Protein AF-A0A2H9SWJ5-F1 (afdb_monomer_lite)

pLDDT: mean 77.36, std 21.9, range [22.39, 97.38]

Structure (mmCIF, N/CA/C/O backbone):
data_AF-A0A2H9SWJ5-F1
#
_entry.id   AF-A0A2H9SWJ5-F1
#
loop_
_atom_site.group_PDB
_atom_site.id
_atom_site.type_symbol
_atom_site.label_atom_id
_atom_site.label_alt_id
_atom_site.label_comp_id
_atom_site.label_asym_id
_atom_site.label_entity_id
_atom_site.label_seq_id
_atom_site.pdbx_PDB_ins_code
_atom_site.Cartn_x
_atom_site.Cartn_y
_atom_site.Cartn_z
_atom_site.occupancy
_atom_site.B_iso_or_equiv
_atom_site.auth_seq_id
_atom_site.auth_comp_id
_atom_site.auth_asym_id
_atom_site.auth_atom_id
_atom_site.pdbx_PDB_model_num
ATOM 1 N N . MET A 1 1 ? -3.013 -4.242 -28.470 1.00 44.25 1 MET A N 1
ATOM 2 C CA . MET A 1 1 ? -4.113 -5.048 -27.897 1.00 44.25 1 MET A CA 1
ATOM 3 C C . MET A 1 1 ? -3.488 -5.921 -26.823 1.00 44.25 1 MET A C 1
ATOM 5 O O . MET A 1 1 ? -2.505 -6.581 -27.133 1.00 44.25 1 MET A O 1
ATOM 9 N N . ILE A 1 2 ? -3.938 -5.816 -25.569 1.00 47.31 2 ILE A N 1
ATOM 10 C CA . ILE A 1 2 ? -3.353 -6.563 -24.442 1.00 47.31 2 ILE A CA 1
ATOM 11 C C . ILE A 1 2 ? -4.139 -7.868 -24.291 1.00 47.31 2 ILE A C 1
ATOM 13 O O . ILE A 1 2 ? -5.368 -7.845 -24.307 1.00 47.31 2 ILE A O 1
ATOM 17 N N . PHE A 1 3 ? -3.441 -8.991 -24.150 1.00 45.47 3 PHE A N 1
ATOM 18 C CA . PHE A 1 3 ? -4.041 -10.299 -23.895 1.00 45.47 3 PHE A CA 1
ATOM 19 C C . PHE A 1 3 ? -3.536 -10.828 -22.552 1.00 45.47 3 PHE A C 1
ATOM 21 O O . PHE A 1 3 ? -2.341 -10.752 -22.271 1.00 45.47 3 PHE A O 1
ATOM 28 N N . LEU A 1 4 ? -4.446 -11.345 -21.729 1.00 51.12 4 LEU A N 1
ATOM 29 C CA . LEU A 1 4 ? -4.129 -12.134 -20.544 1.00 51.12 4 LEU A CA 1
ATOM 30 C C . LEU A 1 4 ? -4.087 -13.604 -20.969 1.00 51.12 4 LEU A C 1
ATOM 32 O O . LEU A 1 4 ? -5.085 -14.103 -21.479 1.00 51.12 4 LEU A O 1
ATOM 36 N N . ILE A 1 5 ? -2.957 -14.285 -20.787 1.00 48.75 5 ILE A N 1
ATOM 37 C CA . ILE A 1 5 ? -2.824 -15.708 -21.125 1.00 48.75 5 ILE A CA 1
ATOM 38 C C . ILE A 1 5 ? -2.865 -16.518 -19.828 1.00 48.75 5 ILE A C 1
ATOM 40 O O . ILE A 1 5 ? -1.994 -16.339 -18.981 1.00 48.75 5 ILE A O 1
ATOM 44 N N . GLU A 1 6 ? -3.862 -17.392 -19.678 1.00 47.41 6 GLU A N 1
ATOM 45 C CA . GLU A 1 6 ? -4.001 -18.313 -18.539 1.00 47.41 6 GLU A CA 1
ATOM 46 C C . GLU A 1 6 ? -4.203 -19.738 -19.041 1.00 47.41 6 GLU A C 1
ATOM 48 O O . GLU A 1 6 ? -5.057 -19.951 -19.896 1.00 47.41 6 GLU A O 1
ATOM 53 N N . ASP A 1 7 ? -3.434 -20.707 -18.536 1.00 43.06 7 ASP A N 1
ATOM 54 C CA . ASP A 1 7 ? -3.564 -22.128 -18.907 1.00 43.06 7 ASP A CA 1
ATOM 55 C C . ASP A 1 7 ? -3.584 -22.369 -20.436 1.00 43.06 7 ASP A C 1
ATOM 57 O O . ASP A 1 7 ? -4.295 -23.229 -20.953 1.00 43.06 7 ASP A O 1
ATOM 61 N N . GLY A 1 8 ? -2.822 -21.561 -21.186 1.00 38.22 8 GLY A N 1
ATOM 62 C CA . GLY A 1 8 ? -2.765 -21.602 -22.653 1.00 38.22 8 GLY A CA 1
ATOM 63 C C . GLY A 1 8 ? -3.910 -20.876 -23.376 1.00 38.22 8 GLY A C 1
ATOM 64 O O . GLY A 1 8 ? -3.942 -20.858 -24.606 1.00 38.22 8 GLY A O 1
ATOM 65 N N . ILE A 1 9 ? -4.829 -20.239 -22.649 1.00 45.00 9 ILE A N 1
ATOM 66 C CA . ILE A 1 9 ? -5.965 -19.492 -23.193 1.00 45.00 9 ILE A CA 1
ATOM 67 C C . ILE A 1 9 ? -5.640 -17.999 -23.181 1.00 45.00 9 ILE A C 1
ATOM 69 O O . ILE A 1 9 ? -5.563 -17.367 -22.129 1.00 45.00 9 ILE A O 1
ATOM 73 N N . ALA A 1 10 ? -5.477 -17.417 -24.369 1.00 50.72 10 ALA A N 1
ATOM 74 C CA . ALA A 1 10 ? -5.344 -15.975 -24.535 1.00 50.72 10 ALA A CA 1
ATOM 75 C C . ALA A 1 10 ? -6.727 -15.308 -24.494 1.00 50.72 10 ALA A C 1
ATOM 77 O O . ALA A 1 10 ? -7.520 -15.442 -25.422 1.00 50.72 10 ALA A O 1
ATOM 78 N N . THR A 1 11 ? -6.996 -14.559 -23.429 1.00 50.12 11 THR A N 1
ATOM 79 C CA . THR A 1 11 ? -8.203 -13.745 -23.269 1.00 50.12 11 THR A CA 1
ATOM 80 C C . THR A 1 11 ? -7.868 -12.296 -23.582 1.00 50.12 11 THR A C 1
ATOM 82 O O . THR A 1 11 ? -6.910 -11.738 -23.039 1.00 50.12 11 THR A O 1
ATOM 85 N N . ASN A 1 12 ? -8.640 -11.654 -24.458 1.00 55.03 12 ASN A N 1
ATOM 86 C CA . ASN A 1 12 ? -8.467 -10.228 -24.691 1.00 55.03 12 ASN A CA 1
ATOM 87 C C . ASN A 1 12 ? -8.825 -9.473 -23.409 1.00 55.03 12 ASN A C 1
ATOM 89 O O . ASN A 1 12 ? -9.893 -9.655 -22.833 1.00 55.03 12 ASN A O 1
ATOM 93 N N . VAL A 1 13 ? -7.948 -8.581 -22.970 1.00 55.84 13 VAL A N 1
ATOM 94 C CA . VAL A 1 13 ? -8.186 -7.751 -21.789 1.00 55.84 13 VAL A CA 1
ATOM 95 C C . VAL A 1 13 ? -9.480 -6.936 -21.885 1.00 55.84 13 VAL A C 1
ATOM 97 O O . VAL A 1 13 ? -10.121 -6.682 -20.870 1.00 55.84 13 VAL A O 1
ATOM 100 N N . HIS A 1 14 ? -9.890 -6.550 -23.095 1.00 54.44 14 HIS A N 1
ATOM 101 C CA . HIS A 1 14 ? -11.148 -5.837 -23.329 1.00 54.44 14 HIS A CA 1
ATOM 102 C C . HIS A 1 14 ? -12.399 -6.716 -23.165 1.00 54.44 14 HIS A C 1
ATOM 104 O O . HIS A 1 14 ? -13.500 -6.179 -23.069 1.00 54.44 14 HIS A O 1
ATOM 110 N N . GLU A 1 15 ? -12.236 -8.040 -23.138 1.00 59.59 15 GLU A N 1
ATOM 111 C CA . GLU A 1 15 ? -13.306 -9.020 -22.918 1.00 59.59 15 GLU A CA 1
ATOM 112 C C . GLU A 1 15 ? -13.425 -9.421 -21.442 1.00 59.59 15 GLU A C 1
ATOM 114 O O . GLU A 1 15 ? -14.447 -9.978 -21.039 1.00 59.59 15 GLU A O 1
ATOM 119 N N . LEU A 1 16 ? -12.422 -9.098 -20.614 1.00 62.12 16 LEU A N 1
ATOM 120 C CA . LEU A 1 16 ? -12.517 -9.274 -19.169 1.00 62.12 16 LEU A CA 1
ATOM 121 C C . LEU A 1 16 ? -13.595 -8.350 -18.613 1.00 62.12 16 LEU A C 1
ATOM 123 O O . LEU A 1 16 ? -13.660 -7.155 -18.925 1.00 62.12 16 LEU A O 1
ATOM 127 N N . ASN A 1 17 ? -14.429 -8.888 -17.725 1.00 72.75 17 ASN A N 1
ATOM 128 C CA . ASN A 1 17 ? -15.345 -8.032 -16.994 1.00 72.75 17 ASN A CA 1
ATOM 129 C C . ASN A 1 17 ? -14.537 -7.061 -16.108 1.00 72.75 17 ASN A C 1
ATOM 131 O O . ASN A 1 17 ? -13.421 -7.341 -15.659 1.00 72.75 17 ASN A O 1
ATOM 135 N N . LYS A 1 18 ? -15.107 -5.879 -15.853 1.00 66.75 18 LYS A N 1
ATOM 136 C CA . LYS A 1 18 ? -14.429 -4.802 -15.111 1.00 66.75 18 LYS A CA 1
ATOM 137 C C . LYS A 1 18 ? -13.922 -5.256 -13.734 1.00 66.75 18 LYS A C 1
ATOM 139 O O . LYS A 1 18 ? -12.921 -4.736 -13.251 1.00 66.75 18 LYS A O 1
ATOM 144 N N . GLU A 1 19 ? -14.600 -6.216 -13.112 1.00 68.75 19 GLU A N 1
ATOM 145 C CA . GLU A 1 19 ? -14.285 -6.705 -11.771 1.00 68.75 19 GLU A CA 1
ATOM 146 C C . GLU A 1 19 ? -13.079 -7.664 -11.758 1.00 68.75 19 GLU A C 1
ATOM 148 O O . GLU A 1 19 ? -12.244 -7.599 -10.857 1.00 68.75 19 GLU A O 1
ATOM 153 N N . GLU A 1 20 ? -12.952 -8.529 -12.761 1.00 67.88 20 GLU A N 1
ATOM 154 C CA . GLU A 1 20 ? -11.801 -9.415 -12.972 1.00 67.88 20 GLU A CA 1
ATOM 155 C C . GLU A 1 20 ? -10.556 -8.634 -13.370 1.00 67.88 20 GLU A C 1
ATOM 157 O O . GLU A 1 20 ? -9.469 -8.908 -12.851 1.00 67.88 20 GLU A O 1
ATOM 162 N N . TRP A 1 21 ? -10.725 -7.612 -14.212 1.00 70.56 21 TRP A N 1
ATOM 163 C CA . TRP A 1 21 ? -9.652 -6.691 -14.569 1.00 70.56 21 TRP A CA 1
ATOM 164 C C . TRP A 1 21 ? -9.075 -5.999 -13.332 1.00 70.56 21 TRP A C 1
ATOM 166 O O . TRP A 1 21 ? -7.876 -6.078 -13.074 1.00 70.56 21 TRP A O 1
ATOM 176 N N . GLN A 1 22 ? -9.937 -5.403 -12.503 1.00 67.06 22 GLN A N 1
ATOM 177 C CA . GLN A 1 22 ? -9.531 -4.702 -11.279 1.00 67.06 22 GLN A CA 1
ATOM 178 C C . GLN A 1 22 ? -8.887 -5.615 -10.228 1.00 67.06 22 GLN A C 1
ATOM 180 O O . GLN A 1 22 ? -8.109 -5.149 -9.399 1.00 67.06 22 GLN A O 1
ATOM 185 N N . LYS A 1 23 ? -9.209 -6.914 -10.229 1.00 71.12 23 LYS A N 1
ATOM 186 C CA . LYS A 1 23 ? -8.602 -7.892 -9.311 1.00 71.12 23 LYS A CA 1
ATOM 187 C C . LYS A 1 23 ? -7.236 -8.384 -9.788 1.00 71.12 23 LYS A C 1
ATOM 189 O O . LYS A 1 23 ? -6.421 -8.758 -8.943 1.00 71.12 23 LYS A O 1
ATOM 194 N N . SER A 1 24 ? -7.025 -8.402 -11.104 1.00 71.94 24 SER A N 1
ATOM 195 C CA . SER A 1 24 ? -5.862 -9.015 -11.754 1.00 71.94 24 SER A CA 1
ATOM 196 C C . SER A 1 24 ? -4.791 -8.004 -12.156 1.00 71.94 24 SER A C 1
ATOM 198 O O . SER A 1 24 ? -3.623 -8.368 -12.268 1.00 71.94 24 SER A O 1
ATOM 200 N N . VAL A 1 25 ? -5.155 -6.738 -12.353 1.00 77.19 25 VAL A N 1
ATOM 201 C CA . VAL A 1 25 ? -4.228 -5.683 -12.774 1.00 77.19 25 VAL A CA 1
ATOM 202 C C . VAL A 1 25 ? -4.132 -4.611 -11.706 1.00 77.19 25 VAL A C 1
ATOM 204 O O . VAL A 1 25 ? -5.138 -4.034 -11.300 1.00 77.19 25 VAL A O 1
ATOM 207 N N . THR A 1 26 ? -2.906 -4.332 -11.268 1.00 79.00 26 THR A N 1
ATOM 208 C CA . THR A 1 26 ? -2.626 -3.228 -10.349 1.00 79.00 26 THR A CA 1
ATOM 209 C C . THR A 1 26 ? -2.103 -2.039 -11.142 1.00 79.00 26 THR A C 1
ATOM 211 O O . THR A 1 26 ? -1.044 -2.110 -11.764 1.00 79.00 26 THR A O 1
ATOM 214 N N . PHE A 1 27 ? -2.868 -0.953 -11.124 1.00 81.81 27 PHE A N 1
ATOM 215 C CA . PHE A 1 27 ? -2.550 0.293 -11.805 1.00 81.81 27 PHE A CA 1
ATOM 216 C C . PHE A 1 27 ? -3.189 1.453 -11.045 1.00 81.81 27 PHE A C 1
ATOM 218 O O . PHE A 1 27 ? -4.402 1.446 -10.837 1.00 81.81 27 PHE A O 1
ATOM 225 N N . PHE A 1 28 ? -2.385 2.433 -10.641 1.00 79.00 28 PHE A N 1
ATOM 226 C CA . PHE A 1 28 ? -2.869 3.655 -10.008 1.00 79.00 28 PHE A CA 1
ATOM 227 C C . PHE A 1 28 ? -2.255 4.869 -10.693 1.00 79.00 28 PHE A C 1
ATOM 229 O O . PHE A 1 28 ? -1.043 4.932 -10.898 1.00 79.00 28 PHE A O 1
ATOM 236 N N . ARG A 1 29 ? -3.090 5.861 -10.996 1.00 75.00 29 ARG A N 1
ATOM 237 C CA . ARG A 1 29 ? -2.663 7.213 -11.354 1.00 75.00 29 ARG A CA 1
ATOM 238 C C . ARG A 1 29 ? -2.902 8.158 -10.186 1.00 75.00 29 ARG A C 1
ATOM 240 O O . ARG A 1 29 ? -3.768 7.931 -9.346 1.00 75.00 29 ARG A O 1
ATOM 247 N N . GLU A 1 30 ? -2.183 9.274 -10.172 1.00 75.06 30 GLU A N 1
ATOM 248 C CA . GLU A 1 30 ? -2.365 10.335 -9.169 1.00 75.06 30 GLU A CA 1
ATOM 249 C C . GLU A 1 30 ? -3.825 10.816 -9.109 1.00 75.06 30 GLU A C 1
ATOM 251 O O . GLU A 1 30 ? -4.368 11.015 -8.025 1.00 75.06 30 GLU A O 1
ATOM 256 N N . GLY A 1 31 ? -4.483 10.926 -10.269 1.00 72.50 31 GLY A N 1
ATOM 257 C CA . GLY A 1 31 ? -5.889 11.324 -10.377 1.00 72.50 31 GLY A CA 1
ATOM 258 C C . GLY A 1 31 ? -6.903 10.286 -9.883 1.00 72.50 31 GLY A C 1
ATOM 259 O O . GLY A 1 31 ? -8.056 10.644 -9.654 1.00 72.50 31 GLY A O 1
ATOM 260 N N . ASP A 1 32 ? -6.495 9.029 -9.688 1.00 74.19 32 ASP A N 1
ATOM 261 C CA . ASP A 1 32 ? -7.375 7.980 -9.155 1.00 74.19 32 ASP A CA 1
ATOM 262 C C . ASP A 1 32 ? -7.484 8.052 -7.622 1.00 74.19 32 ASP A C 1
ATOM 264 O O . ASP A 1 32 ? -8.393 7.469 -7.024 1.00 74.19 32 ASP A O 1
ATOM 268 N N . LEU A 1 33 ? -6.559 8.763 -6.968 1.00 84.88 33 LEU A N 1
ATOM 269 C CA . LEU A 1 33 ? -6.499 8.876 -5.517 1.00 84.88 33 LEU A CA 1
ATOM 270 C C . LEU A 1 33 ? -7.307 10.074 -5.010 1.00 84.88 33 LEU A C 1
ATOM 272 O O . LEU A 1 33 ? -7.341 11.155 -5.597 1.00 84.88 33 LEU A O 1
ATOM 276 N N . GLN A 1 34 ? -7.943 9.900 -3.851 1.00 86.12 34 GLN A N 1
ATOM 277 C CA . GLN A 1 34 ? -8.683 10.980 -3.206 1.00 86.12 34 GLN A CA 1
ATOM 278 C C . GLN A 1 34 ? -7.719 12.053 -2.684 1.00 86.12 34 GLN A C 1
ATOM 280 O O . GLN A 1 34 ? -7.026 11.844 -1.690 1.00 86.12 34 GLN A O 1
ATOM 285 N N . ALA A 1 35 ? -7.730 13.231 -3.314 1.00 86.56 35 ALA A N 1
ATOM 286 C CA . ALA A 1 35 ? -6.855 14.362 -2.991 1.00 86.56 35 ALA A CA 1
ATOM 287 C C . ALA A 1 35 ? -6.812 14.711 -1.490 1.00 86.56 35 ALA A C 1
ATOM 289 O O . ALA A 1 35 ? -5.752 14.982 -0.932 1.00 86.56 35 ALA A O 1
ATOM 290 N N . THR A 1 36 ? -7.962 14.675 -0.817 1.00 92.31 36 THR A N 1
ATOM 291 C CA . THR A 1 36 ? -8.099 15.050 0.598 1.00 92.31 36 THR A CA 1
ATOM 292 C C . THR A 1 36 ? -7.933 13.880 1.570 1.00 92.31 36 THR A C 1
ATOM 294 O O . THR A 1 36 ? -8.107 14.067 2.775 1.00 92.31 36 THR A O 1
ATOM 297 N N . ALA A 1 37 ? -7.646 12.669 1.086 1.00 92.25 37 ALA A N 1
ATOM 298 C CA . ALA A 1 37 ? -7.434 11.518 1.954 1.00 92.25 37 ALA A CA 1
ATOM 299 C C . ALA A 1 37 ? -6.098 11.627 2.697 1.00 92.25 37 ALA A C 1
ATOM 301 O O . ALA A 1 37 ? -5.108 12.155 2.176 1.00 92.25 37 ALA A O 1
ATOM 302 N N . ARG A 1 38 ? -6.062 11.096 3.924 1.00 95.19 38 ARG A N 1
ATOM 303 C CA . ARG A 1 38 ? -4.795 10.856 4.619 1.00 95.19 38 ARG A CA 1
ATOM 304 C C . ARG A 1 38 ? -4.065 9.698 3.953 1.00 95.19 38 ARG A C 1
ATOM 306 O O . ARG A 1 38 ? -4.708 8.779 3.446 1.00 95.19 38 ARG A O 1
ATOM 313 N N . LEU A 1 39 ? -2.735 9.684 4.032 1.00 95.81 39 LEU A N 1
ATOM 314 C CA . LEU A 1 39 ? -1.944 8.594 3.451 1.00 95.81 39 LEU A CA 1
ATOM 315 C C . LEU A 1 39 ? -2.375 7.233 4.020 1.00 95.81 39 LEU A C 1
ATOM 317 O O . LEU A 1 39 ? -2.516 6.267 3.281 1.00 95.81 39 LEU A O 1
ATOM 321 N N . ILE A 1 40 ? -2.692 7.168 5.315 1.00 96.25 40 ILE A N 1
ATOM 322 C CA . ILE A 1 40 ? -3.185 5.949 5.974 1.00 96.25 40 ILE A CA 1
ATOM 323 C C . ILE A 1 40 ? -4.486 5.386 5.404 1.00 96.25 40 ILE A C 1
ATOM 325 O O . ILE A 1 40 ? -4.722 4.181 5.510 1.00 96.25 40 ILE A O 1
ATOM 329 N N . ASP A 1 41 ? -5.315 6.232 4.799 1.00 94.94 41 ASP A N 1
ATOM 330 C CA . ASP A 1 41 ? -6.585 5.822 4.208 1.00 94.94 41 ASP A CA 1
ATOM 331 C C . ASP A 1 41 ? -6.387 5.272 2.790 1.00 94.94 41 ASP A C 1
ATOM 333 O O . ASP A 1 41 ? -7.068 4.325 2.398 1.00 94.94 41 ASP A O 1
ATOM 337 N N . LEU A 1 42 ? -5.400 5.795 2.053 1.00 93.88 42 LEU A N 1
ATOM 338 C CA . LEU A 1 42 ? -5.028 5.299 0.723 1.00 93.88 42 LEU A CA 1
ATOM 339 C C . LEU A 1 42 ? -4.482 3.863 0.770 1.00 93.88 42 LEU A C 1
ATOM 341 O O . LEU A 1 42 ? -4.659 3.099 -0.171 1.00 93.88 42 LEU A O 1
ATOM 345 N N . PHE A 1 43 ? -3.867 3.475 1.890 1.00 94.62 43 PHE A N 1
ATOM 346 C CA . PHE A 1 43 ? -3.269 2.151 2.093 1.00 94.62 43 PHE A CA 1
ATOM 347 C C . PHE A 1 43 ? -4.209 1.152 2.791 1.00 94.62 43 PHE A C 1
ATOM 349 O O . PHE A 1 43 ? -3.754 0.111 3.256 1.00 94.62 43 PHE A O 1
ATOM 356 N N . ASN A 1 44 ? -5.513 1.425 2.901 1.00 92.06 44 ASN A N 1
ATOM 357 C CA . ASN A 1 44 ? -6.449 0.577 3.655 1.00 92.06 44 ASN A CA 1
ATOM 358 C C . ASN A 1 44 ? -6.423 -0.907 3.255 1.00 92.06 44 ASN A C 1
ATOM 360 O O . ASN A 1 44 ? -6.360 -1.781 4.127 1.00 92.06 44 ASN A O 1
ATOM 364 N N . ASP A 1 45 ? -6.452 -1.186 1.952 1.00 89.19 45 ASP A N 1
ATOM 365 C CA . ASP A 1 45 ? -6.472 -2.556 1.432 1.00 89.19 45 ASP A CA 1
ATOM 366 C C . ASP A 1 45 ? -5.127 -3.260 1.637 1.00 89.19 45 ASP A C 1
ATOM 368 O O . ASP A 1 45 ? -5.088 -4.404 2.094 1.00 89.19 45 ASP A O 1
ATOM 372 N N . VAL A 1 46 ? -4.022 -2.543 1.422 1.00 92.56 46 VAL A N 1
ATOM 373 C CA . VAL A 1 46 ? -2.668 -3.016 1.735 1.00 92.56 46 VAL A CA 1
ATOM 374 C C . VAL A 1 46 ? -2.556 -3.366 3.223 1.00 92.56 46 VAL A C 1
ATOM 376 O O . VAL A 1 46 ? -2.195 -4.485 3.589 1.00 92.56 46 VAL A O 1
ATOM 379 N N . LEU A 1 47 ? -2.928 -2.440 4.109 1.00 95.25 47 LEU A N 1
ATOM 380 C CA . LEU A 1 47 ? -2.843 -2.613 5.560 1.00 95.25 47 LEU A CA 1
ATOM 381 C C . LEU A 1 47 ? -3.745 -3.741 6.063 1.00 95.25 47 LEU A C 1
ATOM 383 O O . LEU A 1 47 ? -3.394 -4.414 7.032 1.00 95.25 47 LEU A O 1
ATOM 387 N N . LYS A 1 48 ? -4.884 -3.986 5.405 1.00 93.44 48 LYS A N 1
ATOM 388 C CA . LYS A 1 48 ? -5.744 -5.137 5.701 1.00 93.44 48 LYS A CA 1
ATOM 389 C C . LYS A 1 48 ? -4.998 -6.458 5.544 1.00 93.44 48 LYS A C 1
ATOM 391 O O . LYS A 1 48 ? -5.150 -7.335 6.392 1.00 93.44 48 LYS A O 1
ATOM 396 N N . ASN A 1 49 ? -4.193 -6.589 4.493 1.00 91.50 49 ASN A N 1
ATOM 397 C CA . ASN A 1 49 ? -3.422 -7.801 4.230 1.00 91.50 49 ASN A CA 1
ATOM 398 C C . ASN A 1 49 ? -2.320 -7.996 5.282 1.00 91.50 49 ASN A C 1
ATOM 400 O O . ASN A 1 49 ? -2.185 -9.088 5.829 1.00 91.50 49 ASN A O 1
ATOM 404 N N . TYR A 1 50 ? -1.601 -6.929 5.647 1.00 93.19 50 TYR A N 1
ATOM 405 C CA . TYR A 1 50 ? -0.582 -6.981 6.706 1.00 93.19 50 TYR A CA 1
ATOM 406 C C . TYR A 1 50 ? -1.164 -7.262 8.100 1.00 93.19 50 TYR A C 1
ATOM 408 O O . TYR A 1 50 ? -0.532 -7.917 8.927 1.00 93.19 50 TYR A O 1
ATOM 416 N N . LEU A 1 51 ? -2.376 -6.779 8.376 1.00 95.88 51 LEU A N 1
ATOM 417 C CA . LEU A 1 51 ? -3.036 -6.897 9.678 1.00 95.88 51 LEU A CA 1
ATOM 418 C C . LEU A 1 51 ? -4.187 -7.912 9.664 1.00 95.88 51 LEU A C 1
ATOM 420 O O . LEU A 1 51 ? -5.111 -7.814 10.476 1.00 95.88 51 LEU A O 1
ATOM 424 N N . GLN A 1 52 ? -4.114 -8.918 8.788 1.00 94.62 52 GLN A N 1
ATOM 425 C CA . GLN A 1 52 ? -5.135 -9.957 8.651 1.00 94.62 52 GLN A CA 1
ATOM 426 C C . GLN A 1 52 ? -5.497 -10.646 9.984 1.00 94.62 52 GLN A C 1
ATOM 428 O O . GLN A 1 52 ? -6.690 -10.841 10.228 1.00 94.62 52 GLN A O 1
ATOM 433 N N . PRO A 1 53 ? -4.549 -10.961 10.898 1.00 96.50 53 PRO A N 1
ATOM 434 C CA . PRO A 1 53 ? -4.900 -11.538 12.197 1.00 96.50 53 PRO A CA 1
ATOM 435 C C . PRO A 1 53 ? -5.824 -10.636 13.026 1.00 96.50 53 PRO A C 1
ATOM 437 O O . PRO A 1 53 ? -6.794 -11.118 13.609 1.00 96.50 53 PRO A O 1
ATOM 440 N N . LEU A 1 54 ? -5.567 -9.323 13.034 1.00 96.38 54 LEU A N 1
ATOM 441 C CA . LEU A 1 54 ? -6.396 -8.355 13.755 1.00 96.38 54 LEU A CA 1
ATOM 442 C C . LEU A 1 54 ? -7.762 -8.183 13.079 1.00 96.38 54 LEU A C 1
ATOM 444 O O . LEU A 1 54 ? -8.786 -8.158 13.760 1.00 96.38 54 LEU A O 1
ATOM 448 N N . PHE A 1 55 ? -7.786 -8.122 11.744 1.00 96.25 55 PHE A N 1
ATOM 449 C CA . PHE A 1 55 ? -9.030 -8.087 10.975 1.00 96.25 55 PHE A CA 1
ATOM 450 C C . PHE A 1 55 ? -9.917 -9.300 11.299 1.00 96.25 55 PHE A C 1
ATOM 452 O O . PHE A 1 55 ? -11.100 -9.143 11.598 1.00 96.25 55 PHE A O 1
ATOM 459 N N . ASN A 1 56 ? -9.341 -10.506 11.311 1.00 96.56 56 ASN A N 1
ATOM 460 C CA . ASN A 1 56 ? -10.055 -11.744 11.624 1.00 96.56 56 ASN A CA 1
ATOM 461 C C . ASN A 1 56 ? -10.536 -11.782 13.081 1.00 96.56 56 ASN A C 1
ATOM 463 O O . ASN A 1 56 ? -11.646 -12.232 13.352 1.00 96.56 56 ASN A O 1
ATOM 467 N N . GLN A 1 57 ? -9.740 -11.269 14.022 1.00 96.94 57 GLN A N 1
ATOM 468 C CA . GLN A 1 57 ? -10.158 -11.141 15.418 1.00 96.94 57 GLN A CA 1
ATOM 469 C C . GLN A 1 57 ? -11.387 -10.231 15.557 1.00 96.94 57 GLN A C 1
ATOM 471 O O . GLN A 1 57 ? -12.339 -10.577 16.256 1.00 96.94 57 GLN A O 1
ATOM 476 N N . MET A 1 58 ? -11.399 -9.082 14.876 1.00 96.62 58 MET A N 1
ATOM 477 C CA . MET A 1 58 ? -12.559 -8.185 14.859 1.00 96.62 58 MET A CA 1
ATOM 478 C C . MET A 1 58 ? -13.772 -8.860 14.212 1.00 96.62 58 MET A C 1
ATOM 480 O O . MET A 1 58 ? -14.868 -8.819 14.775 1.00 96.62 58 MET A O 1
ATOM 484 N N . LEU A 1 59 ? -13.558 -9.546 13.086 1.00 96.88 59 LEU A N 1
ATOM 485 C CA . LEU A 1 59 ? -14.597 -10.269 12.357 1.00 96.88 59 LEU A CA 1
ATOM 486 C C . LEU A 1 59 ? -15.281 -11.321 13.235 1.00 96.88 59 LEU A C 1
ATOM 488 O O . LEU A 1 59 ? -16.509 -11.351 13.299 1.00 96.88 59 LEU A O 1
ATOM 492 N N . ASN A 1 60 ? -14.499 -12.126 13.954 1.00 96.94 60 ASN A N 1
ATOM 493 C CA . ASN A 1 60 ? -15.013 -13.170 14.840 1.00 96.94 60 ASN A CA 1
ATOM 494 C C . ASN A 1 60 ? -15.777 -12.592 16.041 1.00 96.94 60 ASN A C 1
ATOM 496 O O . ASN A 1 60 ? -16.784 -13.153 16.464 1.00 96.94 60 ASN A O 1
ATOM 500 N N . ASN A 1 61 ? -15.330 -11.453 16.577 1.00 96.94 61 ASN A N 1
ATOM 501 C CA . ASN A 1 61 ? -15.894 -10.878 17.800 1.00 96.94 61 ASN A CA 1
ATOM 502 C C . ASN A 1 61 ? -17.124 -9.980 17.563 1.00 96.94 61 ASN A C 1
ATOM 504 O O . ASN A 1 61 ? -17.941 -9.797 18.475 1.00 96.94 61 ASN A O 1
ATOM 508 N N . PHE A 1 62 ? -17.233 -9.370 16.377 1.00 96.69 62 PHE A N 1
ATOM 509 C CA . PHE A 1 62 ? -18.202 -8.302 16.084 1.00 96.69 62 PHE A CA 1
ATOM 510 C C . PHE A 1 62 ? -18.964 -8.480 14.766 1.00 96.69 62 PHE A C 1
ATOM 512 O O . PHE A 1 62 ? -19.895 -7.722 14.495 1.00 96.69 62 PHE A O 1
ATOM 519 N N . GLY A 1 63 ? -18.599 -9.469 13.952 1.00 96.56 63 GLY A N 1
ATOM 520 C CA . GLY A 1 63 ? -19.224 -9.728 12.661 1.00 96.56 63 GLY A CA 1
ATOM 521 C C . GLY A 1 63 ? -18.727 -8.817 11.535 1.00 96.56 63 GLY A C 1
ATOM 522 O O . GLY A 1 63 ? -17.991 -7.842 11.729 1.00 96.56 63 GLY A O 1
ATOM 523 N N . ALA A 1 64 ? -19.136 -9.158 10.311 1.00 96.00 64 ALA A N 1
ATOM 524 C CA . ALA A 1 64 ? -18.614 -8.551 9.088 1.00 96.00 64 ALA A CA 1
ATOM 525 C C . ALA A 1 64 ? -18.983 -7.073 8.932 1.00 96.00 64 ALA A C 1
ATOM 527 O O . ALA A 1 64 ? -18.155 -6.285 8.485 1.00 96.00 64 ALA A O 1
ATOM 528 N N . GLN A 1 65 ? -20.203 -6.680 9.306 1.00 96.06 65 GLN A N 1
ATOM 529 C CA . GLN A 1 65 ? -20.680 -5.307 9.115 1.00 96.06 65 GLN A CA 1
ATOM 530 C C . GLN A 1 65 ? -19.846 -4.296 9.910 1.00 96.06 65 GLN A C 1
ATOM 532 O O . GLN A 1 65 ? -19.284 -3.375 9.321 1.00 96.06 65 GLN A O 1
ATOM 537 N N . LEU A 1 66 ? -19.702 -4.502 11.224 1.00 96.19 66 LEU A N 1
ATOM 538 C CA . LEU A 1 66 ? -18.924 -3.608 12.087 1.00 96.19 66 LEU A CA 1
ATOM 539 C C . LEU A 1 66 ? -17.436 -3.634 11.742 1.00 96.19 66 LEU A C 1
ATOM 541 O O . LEU A 1 66 ? -16.791 -2.590 11.711 1.00 96.19 66 LEU A O 1
ATOM 545 N N . THR A 1 67 ? -16.896 -4.811 11.431 1.00 96.00 67 THR A N 1
ATOM 546 C CA . THR A 1 67 ? -15.482 -4.945 11.061 1.00 96.00 67 THR A CA 1
ATOM 547 C C . THR A 1 67 ? -15.174 -4.199 9.767 1.00 96.00 67 THR A C 1
ATOM 549 O O . THR A 1 67 ? -14.217 -3.432 9.709 1.00 96.00 67 THR A O 1
ATOM 552 N N . ASN A 1 68 ? -16.015 -4.352 8.742 1.00 94.38 68 ASN A N 1
ATOM 553 C CA . ASN A 1 68 ? -15.843 -3.636 7.482 1.00 94.38 68 ASN A CA 1
ATOM 554 C C . ASN A 1 68 ? -16.053 -2.127 7.647 1.00 94.38 68 ASN A C 1
ATOM 556 O O . ASN A 1 68 ? -15.314 -1.361 7.037 1.00 94.38 68 ASN A O 1
ATOM 560 N N . LEU A 1 69 ? -17.012 -1.698 8.476 1.00 95.38 69 LEU A N 1
ATOM 561 C CA . LEU A 1 69 ? -17.221 -0.281 8.782 1.00 95.38 69 LEU A CA 1
ATOM 562 C C . LEU A 1 69 ? -15.984 0.330 9.455 1.00 95.38 69 LEU A C 1
ATOM 564 O O . LEU A 1 69 ? -15.538 1.401 9.056 1.00 95.38 69 LEU A O 1
ATOM 568 N N . ALA A 1 70 ? -15.402 -0.372 10.430 1.00 95.38 70 ALA A N 1
ATOM 569 C CA . ALA A 1 70 ? -14.182 0.060 11.105 1.00 95.38 70 ALA A CA 1
ATOM 570 C C . ALA A 1 70 ? -12.984 0.138 10.148 1.00 95.38 70 ALA A C 1
ATOM 572 O O . ALA A 1 70 ? -12.209 1.088 10.207 1.00 95.38 70 ALA A O 1
ATOM 573 N N . TRP A 1 71 ? -12.837 -0.849 9.260 1.00 94.12 71 TRP A N 1
ATOM 574 C CA . TRP A 1 71 ? -11.670 -0.943 8.385 1.00 94.12 71 TRP A CA 1
ATOM 575 C C . TRP A 1 71 ? -11.725 -0.003 7.178 1.00 94.12 71 TRP A C 1
ATOM 577 O O . TRP A 1 71 ? -10.693 0.502 6.753 1.00 94.12 71 TRP A O 1
ATOM 587 N N . LYS A 1 72 ? -12.921 0.228 6.620 1.00 91.81 72 LYS A N 1
ATOM 588 C CA . LYS A 1 72 ? -13.129 1.136 5.479 1.00 91.81 72 LYS A CA 1
ATOM 589 C C . LYS A 1 72 ? -13.324 2.593 5.895 1.00 91.81 72 LYS A C 1
ATOM 591 O O . LYS A 1 72 ? -13.230 3.477 5.048 1.00 91.81 72 LYS A O 1
ATOM 596 N N . GLY A 1 73 ? -13.641 2.848 7.164 1.00 92.31 73 GLY A N 1
ATOM 597 C CA . GLY A 1 73 ? -13.753 4.201 7.693 1.00 92.31 73 GLY A CA 1
ATOM 598 C C . GLY A 1 73 ? -12.421 4.944 7.607 1.00 92.31 73 GLY A C 1
ATOM 599 O O . GLY A 1 73 ? -11.357 4.354 7.807 1.00 92.31 73 GLY A O 1
ATOM 600 N N . SER A 1 74 ? -12.480 6.248 7.327 1.00 94.12 74 SER A N 1
ATOM 601 C CA . SER A 1 74 ? -11.280 7.083 7.364 1.00 94.12 74 SER A CA 1
ATOM 602 C C . SER A 1 74 ? -10.728 7.165 8.783 1.00 94.12 74 SER A C 1
ATOM 604 O O . SER A 1 74 ? -11.481 7.182 9.762 1.00 94.12 74 SER A O 1
ATOM 606 N N . ASP A 1 75 ? -9.408 7.254 8.908 1.00 94.94 75 ASP A N 1
ATOM 607 C CA . ASP A 1 75 ? -8.716 7.273 10.197 1.00 94.94 75 ASP A CA 1
ATOM 608 C C . ASP A 1 75 ? -9.236 8.386 11.125 1.00 94.94 75 ASP A C 1
ATOM 610 O O . ASP A 1 75 ? -9.436 8.161 12.317 1.00 94.94 75 ASP A O 1
ATOM 614 N N . ASN A 1 76 ? -9.563 9.549 10.553 1.00 93.88 76 ASN A N 1
ATOM 615 C CA . ASN A 1 76 ? -10.203 10.676 11.239 1.00 93.88 76 ASN A CA 1
ATOM 616 C C . ASN A 1 76 ? -11.569 10.343 11.847 1.00 93.88 76 ASN A C 1
ATOM 618 O O . ASN A 1 76 ? -11.916 10.823 12.926 1.00 93.88 76 ASN A O 1
ATOM 622 N N . LEU A 1 77 ? -12.391 9.579 11.127 1.00 95.25 77 LEU A N 1
ATOM 623 C CA . LEU A 1 77 ? -13.701 9.178 11.626 1.00 95.25 77 LEU A CA 1
ATOM 624 C C . LEU A 1 77 ? -13.537 8.141 12.733 1.00 95.25 77 LEU A C 1
ATOM 626 O O . LEU A 1 77 ? -14.142 8.292 13.788 1.00 95.25 77 LEU A O 1
ATOM 630 N N . ILE A 1 78 ? -12.659 7.152 12.548 1.00 96.50 78 ILE A N 1
ATOM 631 C CA . ILE A 1 78 ? -12.389 6.144 13.581 1.00 96.50 78 ILE A CA 1
ATOM 632 C C . ILE A 1 78 ? -11.823 6.788 14.854 1.00 96.50 78 ILE A C 1
ATOM 634 O O . ILE A 1 78 ? -12.205 6.404 15.955 1.00 96.50 78 ILE A O 1
ATOM 638 N N . GLU A 1 79 ? -10.967 7.801 14.729 1.00 95.56 79 GLU A N 1
ATOM 639 C CA . GLU A 1 79 ? -10.486 8.611 15.852 1.00 95.56 79 GLU A CA 1
ATOM 640 C C . GLU A 1 79 ? -11.621 9.248 16.654 1.00 95.56 79 GLU A C 1
ATOM 642 O O . GLU A 1 79 ? -11.671 9.115 17.880 1.00 95.56 79 GLU A O 1
ATOM 647 N N . LYS A 1 80 ? -12.561 9.899 15.959 1.00 96.12 80 LYS A N 1
ATOM 648 C CA . LYS A 1 80 ? -13.743 10.499 16.586 1.00 96.12 80 LYS A CA 1
ATOM 649 C C . LYS A 1 80 ? -14.614 9.444 17.256 1.00 96.12 80 LYS A C 1
ATOM 651 O O . LYS A 1 80 ? -15.094 9.677 18.361 1.00 96.12 80 LYS A O 1
ATOM 656 N N . GLU A 1 81 ? -14.789 8.286 16.627 1.00 97.06 81 GLU A N 1
ATOM 657 C CA . GLU A 1 81 ? -15.585 7.205 17.203 1.00 97.06 81 GLU A CA 1
ATOM 658 C C . GLU A 1 81 ? -14.941 6.603 18.451 1.00 97.06 81 GLU A C 1
ATOM 660 O O . GLU A 1 81 ? -15.629 6.389 19.446 1.00 97.06 81 GLU A O 1
ATOM 665 N N . ILE A 1 82 ? -13.620 6.417 18.466 1.00 96.56 82 ILE A N 1
ATOM 666 C CA . ILE A 1 82 ? -12.887 6.007 19.673 1.00 96.56 82 ILE A CA 1
ATOM 667 C C . ILE A 1 82 ? -13.105 7.022 20.800 1.00 96.56 82 ILE A C 1
ATOM 669 O O . ILE A 1 82 ? -13.433 6.626 21.920 1.00 96.56 82 ILE A O 1
ATOM 673 N N . ALA A 1 83 ? -12.981 8.320 20.508 1.00 96.00 83 ALA A N 1
ATOM 674 C CA . ALA A 1 83 ? -13.218 9.368 21.495 1.00 96.00 83 ALA A CA 1
ATOM 675 C C . ALA A 1 83 ? -14.670 9.357 22.006 1.00 96.00 83 ALA A C 1
ATOM 677 O O . ALA A 1 83 ? -14.906 9.537 23.203 1.00 96.00 83 ALA A O 1
ATOM 678 N N . SER A 1 84 ? -15.654 9.111 21.136 1.00 96.31 84 SER A N 1
ATOM 679 C CA . SER A 1 84 ? -17.054 8.941 21.539 1.00 96.31 84 SER A CA 1
ATOM 680 C C . SER A 1 84 ? -17.231 7.748 22.480 1.00 96.31 84 SER A C 1
ATOM 682 O O . SER A 1 84 ? -17.853 7.902 23.529 1.00 96.31 84 SER A O 1
ATOM 684 N N . LEU A 1 85 ? -16.631 6.596 22.166 1.00 95.62 85 LEU A N 1
ATOM 685 C CA . LEU A 1 85 ? -16.700 5.393 23.003 1.00 95.62 85 LEU A CA 1
ATOM 686 C C . LEU A 1 85 ? -16.075 5.610 24.387 1.00 95.62 85 LEU A C 1
ATOM 688 O O . LEU A 1 85 ? -16.659 5.211 25.391 1.00 95.62 85 LEU A O 1
ATOM 692 N N . GLN A 1 86 ? -14.915 6.267 24.453 1.00 93.38 86 GLN A N 1
ATOM 693 C CA . GLN A 1 86 ? -14.229 6.569 25.715 1.00 93.38 86 GLN A CA 1
ATOM 694 C C . GLN A 1 86 ? -15.031 7.533 26.598 1.00 93.38 86 GLN A C 1
ATOM 696 O O . GLN A 1 86 ? -15.048 7.386 27.816 1.00 93.38 86 GLN A O 1
ATOM 701 N N . ASN A 1 87 ? -15.744 8.477 25.981 1.00 93.69 87 ASN A N 1
ATOM 702 C CA . ASN A 1 87 ? -16.596 9.444 26.674 1.00 93.69 87 ASN A CA 1
ATOM 703 C C . ASN A 1 87 ? -18.036 8.949 26.900 1.00 93.69 87 ASN A C 1
ATOM 705 O O . ASN A 1 87 ? -18.900 9.757 27.239 1.00 93.69 87 ASN A O 1
ATOM 709 N N . GLN A 1 88 ? -18.319 7.660 26.675 1.00 91.19 88 GLN A N 1
ATOM 710 C CA . GLN A 1 88 ? -19.659 7.066 26.812 1.00 91.19 88 GLN A CA 1
ATOM 711 C C . GLN A 1 88 ? -20.746 7.774 25.977 1.00 91.19 88 GLN A C 1
ATOM 713 O O . GLN A 1 88 ? -21.915 7.848 26.357 1.00 91.19 88 GLN A O 1
ATOM 718 N N . LYS A 1 89 ? -20.356 8.318 24.819 1.00 93.50 89 LYS A N 1
ATOM 719 C CA . LYS A 1 89 ? -21.258 8.941 23.846 1.00 93.50 89 LYS A CA 1
ATOM 720 C C . LYS A 1 89 ? -21.737 7.914 22.820 1.00 93.50 89 LYS A C 1
ATOM 722 O O . LYS A 1 89 ? -21.150 6.849 22.643 1.00 93.50 89 LYS A O 1
ATOM 727 N N . LYS A 1 90 ? -22.807 8.265 22.101 1.00 93.00 90 LYS A N 1
ATOM 728 C CA . LYS A 1 90 ? -23.360 7.441 21.020 1.00 93.00 90 LYS A CA 1
ATOM 729 C C . LYS A 1 90 ? -22.306 7.211 19.927 1.00 93.00 90 LYS A C 1
ATOM 731 O O . LYS A 1 90 ? -21.743 8.171 19.413 1.00 93.00 90 LYS A O 1
ATOM 736 N N . SER A 1 91 ? -22.102 5.949 19.563 1.00 95.31 91 SER A N 1
ATOM 737 C CA . SER A 1 91 ? -21.211 5.491 18.491 1.00 95.31 91 SER A CA 1
ATOM 738 C C . SER A 1 91 ? -21.890 4.333 17.744 1.00 95.31 91 SER A C 1
ATOM 740 O O . SER A 1 91 ? -22.679 3.609 18.362 1.00 95.31 91 SER A O 1
ATOM 742 N N . PRO A 1 92 ? -21.633 4.126 16.438 1.00 94.44 92 PRO A N 1
ATOM 743 C CA . PRO A 1 92 ? -22.088 2.931 15.733 1.00 94.44 92 PRO A CA 1
ATOM 744 C C . PRO A 1 92 ? -21.359 1.662 16.200 1.00 94.44 92 PRO A C 1
ATOM 746 O O . PRO A 1 92 ? -21.826 0.558 15.926 1.00 94.44 92 PRO A O 1
ATOM 749 N N . PHE A 1 93 ? -20.232 1.795 16.904 1.00 96.81 93 PHE A N 1
ATOM 750 C CA . PHE A 1 93 ? -19.486 0.665 17.446 1.00 96.81 93 PHE A CA 1
ATOM 751 C C . PHE A 1 93 ? -19.887 0.377 18.903 1.00 96.81 93 PHE A C 1
ATOM 753 O O . PHE A 1 93 ? -20.216 1.292 19.655 1.00 96.81 93 PHE A O 1
ATOM 760 N N . PRO A 1 94 ? -19.851 -0.889 19.350 1.00 95.75 94 PRO A N 1
ATOM 761 C CA . PRO A 1 94 ? -20.085 -1.224 20.750 1.00 95.75 94 PRO A CA 1
ATOM 762 C C . PRO A 1 94 ? -18.858 -0.895 21.616 1.00 95.75 94 PRO A C 1
ATOM 764 O O . PRO A 1 94 ? -17.723 -1.069 21.176 1.00 95.75 94 PRO A O 1
ATOM 767 N N . TYR A 1 95 ? -19.063 -0.533 22.889 1.00 94.44 95 TYR A N 1
ATOM 768 C CA . TYR A 1 95 ? -17.979 -0.185 23.831 1.00 94.44 95 TYR A CA 1
ATOM 769 C C . TYR A 1 95 ? -16.868 -1.236 23.930 1.00 94.44 95 TYR A C 1
ATOM 771 O O . TYR A 1 95 ? -15.687 -0.894 23.936 1.00 94.44 95 TYR A O 1
ATOM 779 N N . LYS A 1 96 ? -17.228 -2.525 23.912 1.00 94.38 96 LYS A N 1
ATOM 780 C CA . LYS A 1 96 ? -16.265 -3.641 23.914 1.00 94.38 96 LYS A CA 1
ATOM 781 C C . LYS A 1 96 ? -15.320 -3.673 22.699 1.00 94.38 96 LYS A C 1
ATOM 783 O O . LYS A 1 96 ? -14.333 -4.397 22.731 1.00 94.38 96 LYS A O 1
ATOM 788 N N . MET A 1 97 ? -15.601 -2.916 21.635 1.00 95.69 97 MET A N 1
ATOM 789 C CA . MET A 1 97 ? -14.758 -2.821 20.436 1.00 95.69 97 MET A CA 1
ATOM 790 C C . MET A 1 97 ? -13.684 -1.727 20.542 1.00 95.69 97 MET A C 1
ATOM 792 O O . MET A 1 97 ? -12.745 -1.730 19.749 1.00 95.69 97 MET A O 1
ATOM 796 N N . ALA A 1 98 ? -13.783 -0.814 21.517 1.00 95.75 98 ALA A N 1
ATOM 797 C CA . ALA A 1 98 ? -12.903 0.351 21.629 1.00 95.75 98 ALA A CA 1
ATOM 798 C C . ALA A 1 98 ? -11.412 -0.025 21.679 1.00 95.75 98 ALA A C 1
ATOM 800 O O . ALA A 1 98 ? -10.603 0.575 20.974 1.00 95.75 98 ALA A O 1
ATOM 801 N N . SER A 1 99 ? -11.048 -1.053 22.452 1.00 95.81 99 SER A N 1
ATOM 802 C CA . SER A 1 99 ? -9.660 -1.520 22.566 1.00 95.81 99 SER A CA 1
ATOM 803 C C . SER A 1 99 ? -9.097 -2.024 21.234 1.00 95.81 99 SER A C 1
ATOM 805 O O . SER A 1 99 ? -7.968 -1.685 20.882 1.00 95.81 99 SER A O 1
ATOM 807 N N . LEU A 1 100 ? -9.891 -2.768 20.455 1.00 96.62 100 LEU A N 1
ATOM 808 C CA . LEU A 1 100 ? -9.479 -3.232 19.129 1.00 96.62 100 LEU A CA 1
ATOM 809 C C . LEU A 1 100 ? -9.392 -2.090 18.117 1.00 96.62 100 LEU A C 1
ATOM 811 O O . LEU A 1 100 ? -8.489 -2.105 17.291 1.00 96.62 100 LEU A O 1
ATOM 815 N N . LEU A 1 101 ? -10.274 -1.086 18.183 1.00 97.38 101 LEU A N 1
ATOM 816 C CA . LEU A 1 101 ? -10.188 0.093 17.311 1.00 97.38 101 LEU A CA 1
ATOM 817 C C . LEU A 1 101 ? -8.916 0.906 17.585 1.00 97.38 101 LEU A C 1
ATOM 819 O O . LEU A 1 101 ? -8.238 1.317 16.643 1.00 97.38 101 LEU A O 1
ATOM 823 N N . ILE A 1 102 ? -8.564 1.092 18.861 1.00 97.31 102 ILE A N 1
ATOM 824 C CA . ILE A 1 102 ? -7.313 1.748 19.269 1.00 97.31 102 ILE A CA 1
ATOM 825 C C . ILE A 1 102 ? -6.113 0.955 18.744 1.00 97.31 102 ILE A C 1
ATOM 827 O O . ILE A 1 102 ? -5.255 1.517 18.061 1.00 97.31 102 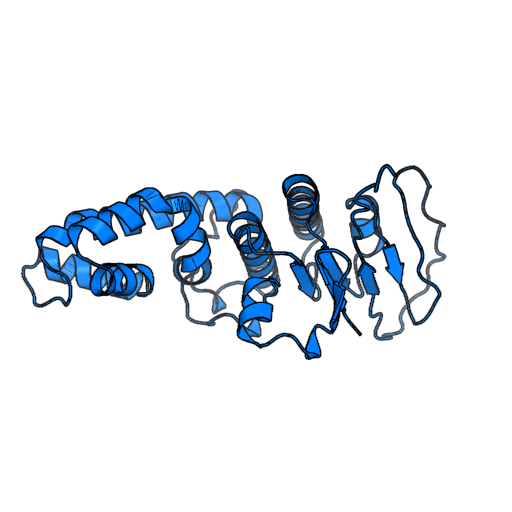ILE A O 1
ATOM 831 N N . GLN A 1 103 ? -6.088 -0.358 18.992 1.00 97.31 103 GLN A N 1
ATOM 832 C CA . GLN A 1 103 ? -5.018 -1.236 18.520 1.00 97.31 103 GLN A CA 1
ATOM 833 C C . GLN A 1 103 ? -4.906 -1.238 16.989 1.00 97.31 103 GLN A C 1
ATOM 835 O O . GLN A 1 103 ? -3.800 -1.191 16.455 1.00 97.31 103 GLN A O 1
ATOM 840 N N . MET A 1 104 ? -6.036 -1.260 16.279 1.00 97.12 104 MET A N 1
ATOM 841 C CA . MET A 1 104 ? -6.095 -1.197 14.819 1.00 97.12 104 MET 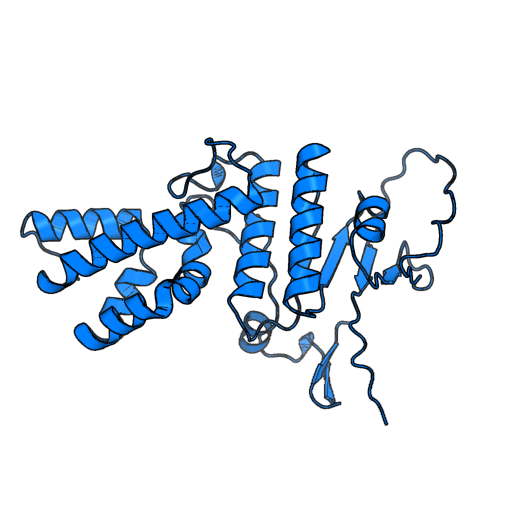A CA 1
ATOM 842 C C . MET A 1 104 ? -5.472 0.092 14.299 1.00 97.12 104 MET A C 1
ATOM 844 O O . MET A 1 104 ? -4.594 0.026 13.441 1.00 97.12 104 MET A O 1
ATOM 848 N N . ARG A 1 105 ? -5.879 1.256 14.823 1.00 96.81 105 ARG A N 1
ATOM 849 C CA . ARG A 1 105 ? -5.300 2.542 14.408 1.00 96.81 105 ARG A CA 1
ATOM 850 C C . ARG A 1 105 ? -3.800 2.591 14.667 1.00 96.81 105 ARG A C 1
ATOM 852 O O . ARG A 1 105 ? -3.046 2.974 13.776 1.00 96.81 105 ARG A O 1
ATOM 859 N N . GLN A 1 106 ? -3.365 2.176 15.855 1.00 96.81 106 GLN A N 1
ATOM 860 C CA . GLN A 1 106 ? -1.950 2.183 16.215 1.00 96.81 106 GLN A CA 1
ATOM 861 C C . GLN A 1 106 ? -1.128 1.291 15.274 1.00 96.81 106 GLN A C 1
ATOM 863 O O . GLN A 1 106 ? -0.181 1.766 14.651 1.00 96.81 106 GLN A O 1
ATOM 868 N N . ARG A 1 107 ? -1.545 0.036 15.076 1.00 97.25 107 ARG A N 1
ATOM 869 C CA . ARG A 1 107 ? -0.838 -0.897 14.189 1.00 97.25 107 ARG A CA 1
ATOM 870 C C . ARG A 1 107 ? -0.839 -0.449 12.731 1.00 97.25 107 ARG A C 1
ATOM 872 O O . ARG A 1 107 ? 0.162 -0.623 12.046 1.00 97.25 107 ARG A O 1
ATOM 879 N N . ARG A 1 108 ? -1.929 0.156 12.245 1.00 97.00 108 ARG A N 1
ATOM 880 C CA . ARG A 1 108 ? -1.973 0.736 10.891 1.00 97.00 108 ARG A CA 1
ATOM 881 C C . ARG A 1 108 ? -0.920 1.832 10.722 1.00 97.00 108 ARG A C 1
ATOM 883 O O . ARG A 1 108 ? -0.231 1.845 9.706 1.00 97.00 108 ARG A O 1
ATOM 890 N N . LYS A 1 109 ? -0.764 2.716 11.714 1.00 96.19 109 LYS A N 1
ATOM 891 C CA . LYS A 1 109 ? 0.261 3.773 11.700 1.00 96.19 109 LYS A CA 1
ATOM 892 C C . LYS A 1 109 ? 1.670 3.192 11.740 1.00 96.19 109 LYS A C 1
ATOM 894 O O . LYS A 1 109 ? 2.518 3.648 10.981 1.00 96.19 109 LYS A O 1
ATOM 899 N N . GLU A 1 110 ? 1.911 2.187 12.578 1.00 95.94 110 GLU A N 1
ATOM 900 C CA . GLU A 1 110 ? 3.211 1.514 12.690 1.00 95.94 110 GLU A CA 1
ATOM 901 C C . GLU A 1 110 ? 3.616 0.867 11.359 1.00 95.94 110 GLU A C 1
ATOM 903 O O . GLU A 1 110 ? 4.658 1.211 10.801 1.00 95.94 110 GLU A O 1
ATOM 908 N N . VAL A 1 111 ? 2.750 0.015 10.798 1.00 96.19 111 VAL A N 1
ATOM 909 C CA . VAL A 1 111 ? 3.009 -0.670 9.522 1.00 96.19 111 VAL A CA 1
ATOM 910 C C . VAL A 1 111 ? 3.186 0.331 8.386 1.00 96.19 111 VAL A C 1
ATOM 912 O O . VAL A 1 111 ? 4.141 0.219 7.617 1.00 96.19 111 VAL A O 1
ATOM 915 N N . LEU A 1 112 ? 2.313 1.340 8.284 1.00 96.25 112 LEU A N 1
ATOM 916 C CA . LEU A 1 112 ? 2.447 2.329 7.219 1.00 96.25 112 LEU A CA 1
ATOM 917 C C . LEU A 1 112 ? 3.720 3.163 7.375 1.00 96.25 112 LEU A C 1
ATOM 919 O O . LEU A 1 112 ? 4.349 3.485 6.378 1.00 96.25 112 LEU A O 1
ATOM 923 N N . SER A 1 113 ? 4.147 3.478 8.597 1.00 95.12 113 SER A N 1
ATOM 924 C CA . SER A 1 113 ? 5.417 4.183 8.804 1.00 95.12 113 SER A CA 1
ATOM 925 C C . SER A 1 113 ? 6.598 3.356 8.289 1.00 95.12 113 SER A C 1
ATOM 927 O O . SER A 1 113 ? 7.496 3.903 7.656 1.00 95.12 113 SER A O 1
ATOM 929 N N . THR A 1 114 ? 6.583 2.034 8.486 1.00 94.19 114 THR A N 1
ATOM 930 C CA . THR A 1 114 ? 7.596 1.135 7.912 1.00 94.19 114 THR A CA 1
ATOM 931 C C . THR A 1 114 ? 7.551 1.116 6.384 1.00 94.19 114 THR A C 1
ATOM 933 O O . THR A 1 114 ? 8.600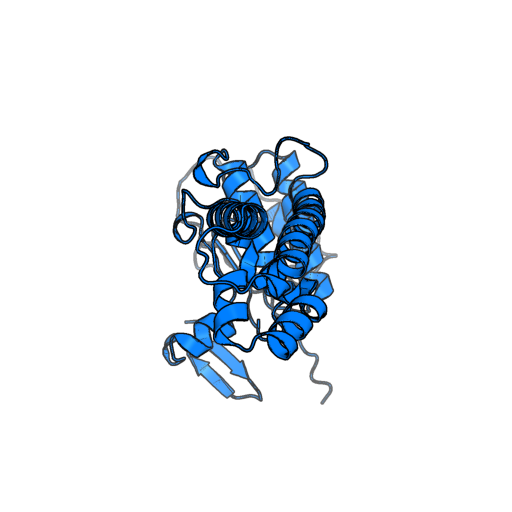 1.190 5.752 1.00 94.19 114 THR A O 1
ATOM 936 N N . ILE A 1 115 ? 6.359 1.054 5.785 1.00 94.44 115 ILE A N 1
ATOM 937 C CA . ILE A 1 115 ? 6.180 1.095 4.324 1.00 94.44 115 ILE A CA 1
ATOM 938 C C . ILE A 1 115 ? 6.688 2.426 3.753 1.00 94.44 115 ILE A C 1
ATOM 940 O O . ILE A 1 115 ? 7.489 2.437 2.820 1.00 94.44 115 ILE A O 1
ATOM 944 N N . LEU A 1 116 ? 6.287 3.552 4.347 1.00 94.81 116 LEU A N 1
ATOM 945 C CA . LEU A 1 116 ? 6.698 4.886 3.910 1.00 94.81 116 LEU A CA 1
ATOM 946 C C . LEU A 1 116 ? 8.216 5.059 3.986 1.00 94.81 116 LEU A C 1
ATOM 948 O O . LEU A 1 116 ? 8.790 5.596 3.048 1.00 94.81 116 LEU A O 1
ATOM 952 N N . LYS A 1 117 ? 8.884 4.536 5.021 1.00 92.56 117 LYS A N 1
ATOM 953 C CA . LYS A 1 117 ? 10.355 4.567 5.116 1.00 92.56 117 LYS A CA 1
ATOM 954 C C . LYS A 1 117 ? 11.055 3.828 3.974 1.00 92.56 117 LYS A C 1
ATOM 956 O O . LYS A 1 117 ? 12.145 4.235 3.591 1.00 92.56 117 LYS A O 1
ATOM 961 N N . LYS A 1 118 ? 10.452 2.779 3.401 1.00 89.25 118 LYS A N 1
ATOM 962 C CA . LYS A 1 118 ? 11.007 2.113 2.209 1.00 89.25 118 LYS A CA 1
ATOM 963 C C . LYS A 1 118 ? 10.929 3.013 0.975 1.00 89.25 118 LYS A C 1
ATOM 965 O O . LYS A 1 118 ? 11.890 3.106 0.225 1.00 89.25 118 LYS A O 1
ATOM 970 N N . GLY A 1 119 ? 9.792 3.683 0.775 1.00 88.12 119 GLY A N 1
ATOM 971 C CA . GLY A 1 119 ? 9.561 4.521 -0.408 1.00 88.12 119 GLY A CA 1
ATOM 972 C C . GLY A 1 119 ? 10.179 5.918 -0.343 1.00 88.12 119 GLY A C 1
ATOM 973 O O . GLY A 1 119 ? 10.538 6.492 -1.375 1.00 88.12 119 GLY A O 1
ATOM 974 N N . PHE A 1 120 ? 10.282 6.467 0.868 1.00 90.62 120 PHE A N 1
ATOM 975 C CA . PHE A 1 120 ? 10.689 7.844 1.136 1.00 90.62 120 PHE A CA 1
ATOM 976 C C . PHE A 1 120 ? 12.053 7.981 1.808 1.00 90.62 120 PHE A C 1
ATOM 978 O O . PHE A 1 120 ? 12.542 9.101 1.923 1.00 90.62 120 PHE A O 1
ATOM 985 N N . GLU A 1 121 ? 12.680 6.867 2.194 1.00 83.25 121 GLU A N 1
ATOM 986 C CA . GLU A 1 121 ? 13.812 6.853 3.127 1.00 83.25 121 GLU A CA 1
ATOM 987 C C . GLU A 1 121 ? 13.409 7.502 4.475 1.00 83.25 121 GLU A C 1
ATOM 989 O O . GLU A 1 121 ? 12.233 7.791 4.718 1.00 83.25 121 GLU A O 1
ATOM 994 N N . ASP A 1 122 ? 14.344 7.699 5.407 1.00 74.06 122 ASP A N 1
ATOM 995 C CA . ASP A 1 122 ? 14.040 8.279 6.730 1.00 74.06 122 ASP A CA 1
ATOM 996 C C . ASP A 1 122 ? 13.916 9.821 6.680 1.00 74.06 122 ASP A C 1
ATOM 998 O O . ASP A 1 122 ? 14.456 10.534 7.520 1.00 74.06 122 ASP A O 1
ATOM 1002 N N . ASP A 1 123 ? 13.212 10.351 5.670 1.00 70.19 123 ASP A N 1
ATOM 1003 C CA . ASP A 1 123 ? 13.052 11.794 5.407 1.00 70.19 123 ASP A CA 1
ATOM 1004 C C . ASP A 1 123 ? 12.275 12.517 6.530 1.00 70.19 123 ASP A C 1
ATOM 1006 O O . ASP A 1 123 ? 12.320 13.737 6.659 1.00 70.19 123 ASP A O 1
ATOM 1010 N N . GLY A 1 124 ? 11.539 11.791 7.381 1.00 74.31 124 GLY A N 1
ATOM 1011 C CA . GLY A 1 124 ? 10.801 12.340 8.535 1.00 74.31 124 GLY A CA 1
ATOM 1012 C C . GLY A 1 124 ? 9.639 13.288 8.184 1.00 74.31 124 GLY A C 1
ATOM 1013 O O . GLY A 1 124 ? 8.760 13.525 9.010 1.00 74.31 124 GLY A O 1
ATOM 1014 N N . ARG A 1 125 ? 9.587 13.793 6.946 1.00 82.94 125 ARG A N 1
ATOM 1015 C CA . ARG A 1 125 ? 8.554 14.683 6.391 1.00 82.94 125 ARG A CA 1
ATOM 1016 C C . ARG A 1 125 ? 7.286 13.946 5.975 1.00 82.94 125 ARG A C 1
ATOM 1018 O O . ARG A 1 125 ? 6.223 14.557 5.845 1.00 82.94 125 ARG A O 1
ATOM 1025 N N . ILE A 1 126 ? 7.393 12.645 5.724 1.00 90.94 126 ILE A N 1
ATOM 1026 C CA . ILE A 1 126 ? 6.304 11.806 5.231 1.00 90.94 126 ILE A CA 1
ATOM 1027 C C . ILE A 1 126 ? 5.840 10.900 6.364 1.00 90.94 126 ILE A C 1
ATOM 1029 O O . ILE A 1 126 ? 6.579 10.042 6.837 1.00 90.94 126 ILE A O 1
ATOM 1033 N N . HIS A 1 127 ? 4.601 11.103 6.807 1.00 93.00 127 HIS A N 1
ATOM 1034 C CA . HIS A 1 127 ? 3.998 10.350 7.902 1.00 93.00 127 HIS A CA 1
ATOM 1035 C C . HIS A 1 127 ? 2.549 9.950 7.565 1.00 93.00 127 HIS A C 1
ATOM 1037 O O . HIS A 1 127 ? 1.897 10.627 6.764 1.00 93.00 127 HIS A O 1
ATOM 1043 N N . PRO A 1 128 ? 2.007 8.883 8.189 1.00 94.81 128 PRO A N 1
ATOM 1044 C CA . PRO A 1 128 ? 0.692 8.310 7.860 1.00 94.81 128 PRO A CA 1
ATOM 1045 C C . PRO A 1 128 ? -0.488 9.296 7.824 1.00 94.81 128 PRO A C 1
ATOM 1047 O O . PRO A 1 128 ? -1.442 9.110 7.072 1.00 94.81 128 PRO A O 1
ATOM 1050 N N . GLU A 1 129 ? -0.444 10.334 8.656 1.00 94.25 129 GLU A N 1
ATOM 1051 C CA . GLU A 1 129 ? -1.542 11.295 8.828 1.00 94.25 129 GLU A CA 1
ATOM 1052 C C . GLU A 1 129 ? -1.514 12.466 7.841 1.00 94.25 129 GLU A C 1
ATOM 1054 O O . GLU A 1 129 ? -2.458 13.261 7.816 1.00 94.25 129 GLU A O 1
ATOM 1059 N N . ARG A 1 130 ? -0.448 12.591 7.040 1.00 94.56 130 ARG A N 1
ATOM 1060 C CA . ARG A 1 130 ? -0.329 13.648 6.034 1.00 94.56 130 ARG A CA 1
ATOM 1061 C C . ARG A 1 130 ? -1.427 13.485 4.978 1.00 94.56 130 ARG A C 1
ATOM 1063 O O . ARG A 1 130 ? -1.875 12.375 4.695 1.00 94.56 130 ARG A O 1
ATOM 1070 N N . VAL A 1 131 ? -1.893 14.597 4.418 1.00 95.19 131 VAL A N 1
ATOM 1071 C CA . VAL A 1 131 ? -2.951 14.599 3.396 1.00 95.19 131 VAL A CA 1
ATOM 1072 C C . VAL A 1 131 ? -2.316 14.551 2.011 1.00 95.19 131 VAL A C 1
ATOM 1074 O O . VAL A 1 131 ? -1.355 15.278 1.758 1.00 95.19 131 VAL A O 1
ATOM 1077 N N . PHE A 1 132 ? -2.848 13.722 1.113 1.00 94.06 132 PHE A N 1
ATOM 1078 C CA . PHE A 1 132 ? -2.243 13.456 -0.195 1.00 94.06 132 PHE A CA 1
ATOM 1079 C C . PHE A 1 132 ? -1.989 14.726 -1.021 1.00 94.06 132 PHE A C 1
ATOM 1081 O O . PHE A 1 132 ? -0.872 14.936 -1.483 1.00 94.06 132 PHE A O 1
ATOM 1088 N N . CYS A 1 133 ? -2.958 15.639 -1.119 1.00 94.06 133 CYS A N 1
ATOM 1089 C CA . CYS A 1 133 ? -2.800 16.880 -1.886 1.00 94.06 133 CYS A CA 1
ATOM 1090 C C . CYS A 1 133 ? -1.768 17.870 -1.315 1.00 94.06 133 CYS A C 1
ATOM 1092 O O . CYS A 1 133 ? -1.432 18.842 -1.982 1.00 94.06 133 CYS A O 1
ATOM 1094 N N . THR A 1 134 ? -1.261 17.644 -0.098 1.00 95.12 134 THR A N 1
ATOM 1095 C CA . THR A 1 134 ? -0.193 18.465 0.511 1.00 95.12 134 THR A CA 1
ATOM 1096 C C . THR A 1 134 ? 1.213 17.982 0.149 1.00 95.12 134 THR A C 1
ATOM 1098 O O . THR A 1 134 ? 2.209 18.560 0.590 1.00 95.12 134 THR A O 1
ATOM 1101 N N . LEU A 1 135 ? 1.305 16.884 -0.598 1.00 93.81 135 LEU A N 1
ATOM 1102 C CA . LEU A 1 135 ? 2.546 16.386 -1.169 1.00 93.81 135 LEU A CA 1
ATOM 1103 C C . LEU A 1 135 ? 2.874 17.165 -2.450 1.00 93.81 135 LEU A C 1
ATOM 1105 O O . LEU A 1 135 ? 1.978 17.492 -3.229 1.00 93.81 135 LEU A O 1
ATOM 1109 N N . SER A 1 136 ? 4.157 17.428 -2.678 1.00 92.75 136 SER A N 1
ATOM 1110 C CA . SER A 1 136 ? 4.680 17.887 -3.970 1.00 92.75 136 SER A CA 1
ATOM 1111 C C . SER A 1 136 ? 4.414 16.856 -5.074 1.00 92.75 136 SER A C 1
ATOM 1113 O O . SER A 1 136 ? 4.209 15.679 -4.784 1.00 92.75 136 SER A O 1
ATOM 1115 N N . ALA A 1 137 ? 4.463 17.268 -6.344 1.00 91.38 137 ALA A N 1
ATOM 1116 C CA . ALA A 1 137 ? 4.229 16.362 -7.475 1.00 91.38 137 ALA A CA 1
ATOM 1117 C C . ALA A 1 137 ? 5.143 15.118 -7.437 1.00 91.38 137 ALA A C 1
ATOM 1119 O O . ALA A 1 137 ? 4.664 13.994 -7.567 1.00 91.38 137 ALA A O 1
ATOM 1120 N N . GLY A 1 138 ? 6.438 15.297 -7.153 1.00 92.44 138 GLY A N 1
ATOM 1121 C CA . GLY A 1 138 ? 7.369 14.174 -7.008 1.00 92.44 138 GLY A CA 1
ATOM 1122 C C . GLY A 1 138 ? 7.062 13.274 -5.802 1.00 92.44 138 GLY A C 1
ATOM 1123 O O . GLY A 1 138 ? 7.141 12.052 -5.904 1.00 92.44 138 GLY A O 1
ATOM 1124 N N . GLU A 1 139 ? 6.649 13.838 -4.659 1.00 94.06 139 GLU A N 1
ATOM 1125 C CA . GLU A 1 139 ? 6.211 13.040 -3.501 1.00 94.06 139 GLU A CA 1
ATOM 1126 C C . GLU A 1 139 ? 4.925 12.250 -3.807 1.00 94.06 139 GLU A C 1
ATOM 1128 O O . GLU A 1 139 ? 4.823 11.083 -3.425 1.00 94.06 139 GLU A O 1
ATOM 1133 N N . GLN A 1 140 ? 3.960 12.848 -4.515 1.00 93.75 140 GLN A N 1
ATOM 1134 C CA . GLN A 1 140 ? 2.734 12.164 -4.944 1.00 93.75 140 GLN A CA 1
ATOM 1135 C C . GLN A 1 140 ? 3.062 10.982 -5.854 1.00 93.75 140 GLN A C 1
ATOM 1137 O O . GLN A 1 140 ? 2.594 9.872 -5.597 1.00 93.75 140 GLN A O 1
ATOM 1142 N N . ARG A 1 141 ? 3.932 11.193 -6.848 1.00 92.75 141 ARG A N 1
ATOM 1143 C CA . ARG A 1 141 ? 4.394 10.150 -7.767 1.00 92.75 141 ARG A CA 1
ATOM 1144 C C . ARG A 1 141 ? 5.017 8.967 -7.030 1.00 92.75 141 ARG A C 1
ATOM 1146 O O . ARG A 1 141 ? 4.615 7.822 -7.232 1.00 92.75 141 ARG A O 1
ATOM 1153 N N . ARG A 1 142 ? 5.950 9.241 -6.114 1.00 94.06 142 ARG A N 1
ATOM 1154 C CA . ARG A 1 142 ? 6.597 8.210 -5.284 1.00 94.06 142 ARG A CA 1
ATOM 1155 C C . ARG A 1 142 ? 5.597 7.453 -4.418 1.00 94.06 142 ARG A C 1
ATOM 1157 O O . ARG A 1 142 ? 5.716 6.239 -4.271 1.00 94.06 142 ARG A O 1
ATOM 1164 N N . LEU A 1 143 ? 4.605 8.146 -3.853 1.00 94.12 143 LEU A N 1
ATOM 1165 C CA . LEU A 1 143 ? 3.566 7.507 -3.049 1.00 94.12 143 LEU A CA 1
ATOM 1166 C C . LEU A 1 143 ? 2.691 6.579 -3.897 1.00 94.12 143 LEU A C 1
ATOM 1168 O O . LEU A 1 143 ? 2.400 5.468 -3.463 1.00 94.12 143 LEU A O 1
ATOM 1172 N N . VAL A 1 144 ? 2.280 7.023 -5.087 1.00 92.38 144 VAL A N 1
ATOM 1173 C CA . VAL A 1 144 ? 1.478 6.225 -6.026 1.00 92.38 144 VAL A CA 1
ATOM 1174 C C . VAL A 1 144 ? 2.240 4.968 -6.433 1.00 92.38 144 VAL A C 1
ATOM 1176 O O . VAL A 1 144 ? 1.683 3.871 -6.372 1.00 92.38 144 VAL A O 1
ATOM 1179 N N . ASN A 1 145 ? 3.526 5.094 -6.768 1.00 92.75 145 ASN A N 1
ATOM 1180 C CA . ASN A 1 145 ? 4.371 3.945 -7.084 1.00 92.75 145 ASN A CA 1
ATOM 1181 C C . ASN A 1 145 ? 4.479 2.984 -5.895 1.00 92.75 145 ASN A C 1
ATOM 1183 O O . ASN A 1 145 ? 4.255 1.787 -6.052 1.00 92.75 145 ASN A O 1
ATOM 1187 N N . LEU A 1 146 ? 4.759 3.501 -4.694 1.00 93.94 146 LEU A N 1
ATOM 1188 C CA . LEU A 1 146 ? 4.854 2.693 -3.478 1.00 93.94 146 LEU A CA 1
ATOM 1189 C C . LEU A 1 146 ? 3.540 1.960 -3.180 1.00 93.94 146 LEU A C 1
ATOM 1191 O O . LEU A 1 146 ? 3.558 0.771 -2.878 1.00 93.94 146 LEU A O 1
ATOM 1195 N N . LEU A 1 147 ? 2.399 2.642 -3.299 1.00 92.81 147 LEU A N 1
ATOM 1196 C CA . LEU A 1 147 ? 1.078 2.039 -3.130 1.00 92.81 147 LEU A CA 1
ATOM 1197 C C . LEU A 1 147 ? 0.839 0.930 -4.161 1.00 92.81 147 LEU A C 1
ATOM 1199 O O . LEU A 1 147 ? 0.373 -0.147 -3.801 1.00 92.81 147 LEU A O 1
ATOM 1203 N N . THR A 1 148 ? 1.196 1.175 -5.423 1.00 90.81 148 THR A N 1
ATOM 1204 C CA . THR A 1 148 ? 1.090 0.201 -6.520 1.00 90.81 148 THR A CA 1
ATOM 1205 C C . THR A 1 148 ? 1.918 -1.049 -6.220 1.00 90.81 148 THR A C 1
ATOM 1207 O O . THR A 1 148 ? 1.408 -2.165 -6.316 1.00 90.81 148 THR A O 1
ATOM 1210 N N . ILE A 1 149 ? 3.167 -0.871 -5.787 1.00 90.81 149 ILE A N 1
ATOM 1211 C CA . ILE A 1 149 ? 4.077 -1.962 -5.417 1.00 90.81 149 ILE A CA 1
ATOM 1212 C C . ILE A 1 149 ? 3.523 -2.748 -4.226 1.00 90.81 149 ILE A C 1
ATOM 1214 O O . ILE A 1 149 ? 3.389 -3.966 -4.294 1.00 90.81 149 ILE A O 1
ATOM 1218 N N . GLU A 1 150 ? 3.141 -2.073 -3.144 1.00 92.00 150 GLU A N 1
ATOM 1219 C CA . GLU A 1 150 ? 2.634 -2.727 -1.933 1.00 92.00 150 GLU A CA 1
ATOM 1220 C C . GLU A 1 150 ? 1.290 -3.436 -2.167 1.00 92.00 150 GLU A C 1
ATOM 1222 O O . GLU A 1 150 ? 1.029 -4.512 -1.617 1.00 92.00 150 GLU A O 1
ATOM 1227 N N . GLN A 1 151 ? 0.437 -2.887 -3.032 1.00 88.94 151 GLN A N 1
ATOM 1228 C CA . GLN A 1 151 ? -0.787 -3.554 -3.463 1.00 88.94 151 GLN A CA 1
ATOM 1229 C C . GLN A 1 151 ? -0.462 -4.811 -4.276 1.00 88.94 151 GLN A C 1
ATOM 1231 O O . GLN A 1 151 ? -0.999 -5.881 -3.977 1.00 88.94 151 GLN A O 1
ATOM 1236 N N . ALA A 1 152 ? 0.461 -4.723 -5.235 1.00 87.25 152 ALA A N 1
ATOM 1237 C CA . ALA A 1 152 ? 0.900 -5.868 -6.025 1.00 87.25 152 ALA A CA 1
ATOM 1238 C C . ALA A 1 152 ? 1.543 -6.963 -5.153 1.00 87.25 152 ALA A C 1
ATOM 1240 O O . ALA A 1 152 ? 1.253 -8.147 -5.342 1.00 87.25 152 ALA A O 1
ATOM 1241 N N . CYS A 1 153 ? 2.345 -6.586 -4.151 1.00 86.12 153 CYS A N 1
ATOM 1242 C CA . CYS A 1 153 ? 3.013 -7.493 -3.209 1.00 86.12 153 CYS A CA 1
ATOM 1243 C C . CYS A 1 153 ? 2.079 -8.084 -2.142 1.00 86.12 153 CYS A C 1
ATOM 1245 O O . CYS A 1 153 ? 2.311 -9.193 -1.650 1.00 86.12 153 CYS A O 1
ATOM 1247 N N . SER A 1 154 ? 0.983 -7.413 -1.798 1.00 85.44 154 SER A N 1
ATOM 1248 C CA . SER A 1 154 ? 0.027 -7.933 -0.814 1.00 85.44 154 SER A CA 1
ATOM 1249 C C . SER A 1 154 ? -1.118 -8.730 -1.453 1.00 85.44 154 SER A C 1
ATOM 1251 O O . SER A 1 154 ? -1.590 -9.707 -0.868 1.00 85.44 154 SER A O 1
ATOM 1253 N N . ASN A 1 155 ? -1.512 -8.410 -2.689 1.00 84.19 155 ASN A N 1
ATOM 1254 C CA . ASN A 1 155 ? -2.574 -9.108 -3.410 1.00 84.19 155 ASN A CA 1
ATOM 1255 C C . ASN A 1 155 ? -2.023 -10.223 -4.317 1.00 84.19 155 ASN A C 1
ATOM 1257 O O . ASN A 1 155 ? -1.515 -9.957 -5.404 1.00 84.19 155 ASN A O 1
ATOM 1261 N N . LYS A 1 156 ? -2.198 -11.486 -3.903 1.00 80.25 156 LYS A N 1
ATOM 1262 C CA . LYS A 1 156 ? -1.791 -12.682 -4.674 1.00 80.25 156 LYS A CA 1
ATOM 1263 C C . LYS A 1 156 ? -2.527 -12.862 -6.007 1.00 80.25 156 LYS A C 1
ATOM 1265 O O . LYS A 1 156 ? -2.104 -13.677 -6.812 1.00 80.25 156 LYS A O 1
ATOM 1270 N N . LYS A 1 157 ? -3.644 -12.160 -6.219 1.00 82.69 157 LYS A N 1
ATOM 1271 C CA . LYS A 1 157 ? -4.393 -12.211 -7.482 1.00 82.69 157 LYS A CA 1
ATOM 1272 C C . LYS A 1 157 ? -3.839 -11.260 -8.536 1.00 82.69 157 LYS A C 1
ATOM 1274 O O . LYS A 1 157 ? -4.297 -11.313 -9.669 1.00 82.69 157 LYS A O 1
ATOM 1279 N N . THR A 1 158 ? -2.896 -10.393 -8.171 1.00 80.94 158 THR A N 1
ATOM 1280 C CA . THR A 1 158 ? -2.228 -9.519 -9.134 1.00 80.94 158 THR A CA 1
ATOM 1281 C C . THR A 1 158 ? -1.458 -10.374 -10.129 1.00 80.94 158 THR A C 1
ATOM 1283 O O . THR A 1 158 ? -0.709 -11.255 -9.724 1.00 80.94 158 THR A O 1
ATOM 1286 N N . ARG A 1 159 ? -1.655 -10.103 -11.416 1.00 77.06 159 ARG A N 1
ATOM 1287 C CA . ARG A 1 159 ? -1.042 -10.792 -12.561 1.00 77.06 159 ARG A CA 1
ATOM 1288 C C . ARG A 1 159 ? -0.282 -9.832 -13.472 1.00 77.06 159 ARG A C 1
ATOM 1290 O O . ARG A 1 159 ? 0.567 -10.261 -14.238 1.00 77.06 159 ARG A O 1
ATOM 1297 N N . LEU A 1 160 ? -0.589 -8.539 -13.394 1.00 79.31 160 LEU A N 1
ATOM 1298 C CA . LEU A 1 160 ? 0.088 -7.482 -14.134 1.00 79.31 160 LEU A CA 1
ATOM 1299 C C . LEU A 1 160 ? 0.159 -6.228 -13.268 1.00 79.31 160 LEU A C 1
ATOM 1301 O O . LEU A 1 160 ? -0.828 -5.849 -12.628 1.00 79.31 160 LEU A O 1
ATOM 1305 N N . VAL A 1 161 ? 1.310 -5.567 -13.284 1.00 83.56 161 VAL A N 1
ATOM 1306 C CA . VAL A 1 161 ? 1.488 -4.244 -12.687 1.00 83.56 161 VAL A CA 1
ATOM 1307 C C . VAL A 1 161 ? 1.792 -3.250 -13.793 1.00 83.56 161 VAL A C 1
ATOM 1309 O O . VAL A 1 161 ? 2.634 -3.519 -14.645 1.00 83.56 161 VAL A O 1
ATOM 1312 N N . ILE A 1 162 ? 1.102 -2.114 -13.799 1.00 84.06 162 ILE A N 1
ATOM 1313 C CA . ILE A 1 162 ? 1.320 -1.056 -14.787 1.00 84.06 162 ILE A CA 1
ATOM 1314 C C . ILE A 1 162 ? 1.827 0.189 -14.064 1.00 84.06 162 ILE A C 1
ATOM 1316 O O . ILE A 1 162 ? 1.264 0.595 -13.050 1.00 84.06 162 ILE A O 1
ATOM 1320 N N . PHE A 1 163 ? 2.863 0.812 -14.613 1.00 87.25 163 PHE A N 1
ATOM 1321 C CA . PHE A 1 163 ? 3.353 2.119 -14.203 1.00 87.25 163 PHE A CA 1
ATOM 1322 C C . PHE A 1 163 ? 3.313 3.068 -15.397 1.00 87.25 163 PHE A C 1
ATOM 1324 O O . PHE A 1 163 ? 3.904 2.790 -16.437 1.00 87.25 163 PHE A O 1
ATOM 1331 N N . ASP A 1 164 ? 2.617 4.189 -15.241 1.00 84.56 164 ASP A N 1
ATOM 1332 C CA . ASP A 1 164 ? 2.457 5.214 -16.274 1.00 84.56 164 ASP A CA 1
ATOM 1333 C C . ASP A 1 164 ? 3.251 6.449 -15.863 1.00 84.56 164 ASP A C 1
ATOM 1335 O O . ASP A 1 164 ? 2.846 7.144 -14.938 1.00 84.56 164 ASP A O 1
ATOM 1339 N N . GLU A 1 165 ? 4.407 6.673 -16.483 1.00 85.88 165 GLU A N 1
ATOM 1340 C CA . GLU A 1 165 ? 5.396 7.704 -16.145 1.00 85.88 165 GLU A CA 1
ATOM 1341 C C . GLU A 1 165 ? 5.903 7.632 -14.687 1.00 85.88 165 GLU A C 1
ATOM 1343 O O . GLU A 1 165 ? 5.840 8.623 -13.951 1.00 85.88 165 GLU A O 1
ATOM 1348 N N . PRO A 1 166 ? 6.404 6.473 -14.203 1.00 89.25 166 PRO A N 1
ATOM 1349 C CA . PRO A 1 166 ? 6.740 6.286 -12.785 1.00 89.25 166 PRO A CA 1
ATOM 1350 C C . PRO A 1 166 ? 7.826 7.231 -12.260 1.00 89.25 166 PRO A C 1
ATOM 1352 O O . PRO A 1 166 ? 7.913 7.435 -11.051 1.00 89.25 166 PRO A O 1
ATOM 1355 N N . LEU A 1 167 ? 8.659 7.785 -13.140 1.00 91.75 167 LEU A N 1
ATOM 1356 C CA . LEU A 1 167 ? 9.826 8.588 -12.773 1.00 91.75 167 LEU A CA 1
ATOM 1357 C C . LEU A 1 167 ? 9.645 10.086 -13.055 1.00 91.75 167 LEU A C 1
ATOM 1359 O O . LEU A 1 167 ? 10.563 10.869 -12.823 1.00 91.75 167 LEU A O 1
ATOM 1363 N N . ALA A 1 168 ? 8.473 10.503 -13.540 1.00 86.94 168 ALA A N 1
ATOM 1364 C CA . ALA A 1 168 ? 8.222 11.897 -13.875 1.00 86.94 168 ALA A CA 1
ATOM 1365 C C . ALA A 1 168 ? 8.288 12.811 -12.639 1.00 86.94 168 ALA A C 1
ATOM 1367 O O . ALA A 1 168 ? 7.805 12.463 -11.561 1.00 86.94 168 ALA A O 1
ATOM 1368 N N . HIS A 1 169 ? 8.832 14.018 -12.824 1.00 87.44 169 HIS A N 1
ATOM 1369 C CA . HIS A 1 169 ? 8.962 15.053 -11.786 1.00 87.44 169 HIS A CA 1
ATOM 1370 C C . HIS A 1 169 ? 9.843 14.663 -10.582 1.00 87.44 169 HIS A C 1
ATOM 1372 O O . HIS A 1 169 ? 9.739 15.286 -9.522 1.00 87.44 169 HIS A O 1
ATOM 1378 N N . LEU A 1 170 ? 10.697 13.644 -10.723 1.00 90.69 170 LEU A N 1
ATOM 1379 C CA . LEU A 1 170 ? 11.648 13.228 -9.694 1.00 90.69 170 LEU A CA 1
ATOM 1380 C C . LEU A 1 170 ? 13.039 13.812 -9.962 1.00 90.69 170 LEU A C 1
ATOM 1382 O O . LEU A 1 170 ? 13.455 13.950 -11.108 1.00 90.69 170 LEU A O 1
ATOM 1386 N N . ASP A 1 171 ? 13.766 14.135 -8.892 1.00 90.44 171 ASP A N 1
ATOM 1387 C CA . ASP A 1 171 ? 15.206 14.395 -8.974 1.00 90.44 171 ASP A CA 1
ATOM 1388 C C . ASP A 1 171 ? 15.999 13.080 -9.103 1.00 90.44 171 ASP A C 1
ATOM 1390 O O . ASP A 1 171 ? 15.475 11.993 -8.851 1.00 90.44 171 ASP A O 1
ATOM 1394 N N . GLU A 1 172 ? 17.279 13.167 -9.472 1.00 88.44 172 GLU A N 1
ATOM 1395 C CA . GLU A 1 172 ? 18.136 11.995 -9.713 1.00 88.44 172 GLU A CA 1
ATOM 1396 C C . GLU A 1 172 ? 18.179 11.022 -8.524 1.00 88.44 172 GLU A C 1
ATOM 1398 O O . GLU A 1 172 ? 18.101 9.804 -8.699 1.00 88.44 172 GLU A O 1
ATOM 1403 N N . ARG A 1 173 ? 18.252 11.543 -7.292 1.00 89.75 173 ARG A N 1
ATOM 1404 C CA . ARG A 1 173 ? 18.260 10.710 -6.081 1.00 89.75 173 ARG A CA 1
ATOM 1405 C C . ARG A 1 173 ? 16.962 9.912 -5.964 1.00 89.75 173 ARG A C 1
ATOM 1407 O O . ARG A 1 173 ? 16.995 8.712 -5.688 1.00 89.75 173 ARG A O 1
ATOM 1414 N N . ASN A 1 174 ? 15.825 10.571 -6.162 1.00 90.69 174 ASN A N 1
ATOM 1415 C CA . ASN A 1 174 ? 14.514 9.948 -6.063 1.00 90.69 174 ASN A CA 1
ATOM 1416 C C . ASN A 1 174 ? 14.247 8.987 -7.225 1.00 90.69 174 ASN A C 1
ATOM 1418 O O . ASN A 1 174 ? 13.642 7.942 -6.991 1.00 90.69 174 ASN A O 1
ATOM 1422 N N . VAL A 1 175 ? 14.751 9.271 -8.430 1.00 91.50 175 VAL A N 1
ATOM 1423 C CA . VAL A 1 175 ? 14.738 8.329 -9.561 1.00 91.50 175 VAL A CA 1
ATOM 1424 C C . VAL A 1 175 ? 15.434 7.025 -9.173 1.00 91.50 175 VAL A C 1
ATOM 1426 O O . VAL A 1 175 ? 14.833 5.956 -9.278 1.00 91.50 175 VAL A O 1
ATOM 1429 N N . LEU A 1 176 ? 16.657 7.095 -8.637 1.00 90.06 176 LEU A N 1
ATOM 1430 C CA . LEU A 1 176 ? 17.404 5.907 -8.210 1.00 90.06 176 LEU A CA 1
ATOM 1431 C C . LEU A 1 176 ? 16.685 5.129 -7.099 1.00 90.06 176 LEU A C 1
ATOM 1433 O O . LEU A 1 176 ? 16.669 3.898 -7.116 1.00 90.06 176 LEU A O 1
ATOM 1437 N N . CYS A 1 177 ? 16.079 5.830 -6.139 1.00 89.88 177 CYS A N 1
ATOM 1438 C CA . CYS A 1 177 ? 15.279 5.211 -5.083 1.00 89.88 177 CYS A CA 1
ATOM 1439 C C . CYS A 1 177 ? 14.079 4.440 -5.665 1.00 89.88 177 CYS A C 1
ATOM 1441 O O . CYS A 1 177 ? 13.860 3.280 -5.322 1.00 89.88 177 CYS A O 1
ATOM 1443 N N . GLN A 1 178 ? 13.333 5.046 -6.594 1.00 92.31 178 GLN A N 1
ATOM 1444 C CA . GLN A 1 178 ? 12.178 4.403 -7.226 1.00 92.31 178 GLN A CA 1
ATOM 1445 C C . GLN A 1 178 ? 12.570 3.224 -8.119 1.00 92.31 178 GLN A C 1
ATOM 1447 O O . GLN A 1 178 ? 11.904 2.193 -8.086 1.00 92.31 178 GLN A O 1
ATOM 1452 N N . LEU A 1 179 ? 13.671 3.330 -8.864 1.00 90.44 179 LEU A N 1
ATOM 1453 C CA . LEU A 1 179 ? 14.181 2.232 -9.687 1.00 90.44 179 LEU A CA 1
ATOM 1454 C C . LEU A 1 179 ? 14.546 1.001 -8.847 1.00 90.44 179 LEU A C 1
ATOM 1456 O O . LEU A 1 179 ? 14.229 -0.119 -9.243 1.00 90.44 179 LEU A O 1
ATOM 1460 N N . LYS A 1 180 ? 15.134 1.193 -7.658 1.00 89.38 180 LYS A N 1
ATOM 1461 C CA . LYS A 1 180 ? 15.397 0.091 -6.717 1.00 89.38 180 LYS A CA 1
ATOM 1462 C C . LYS A 1 180 ? 14.110 -0.599 -6.266 1.00 89.38 180 LYS A C 1
ATOM 1464 O O . LYS A 1 180 ? 14.056 -1.821 -6.269 1.00 89.38 180 LYS A O 1
ATOM 1469 N N . LEU A 1 181 ? 13.064 0.163 -5.942 1.00 89.38 181 LEU A N 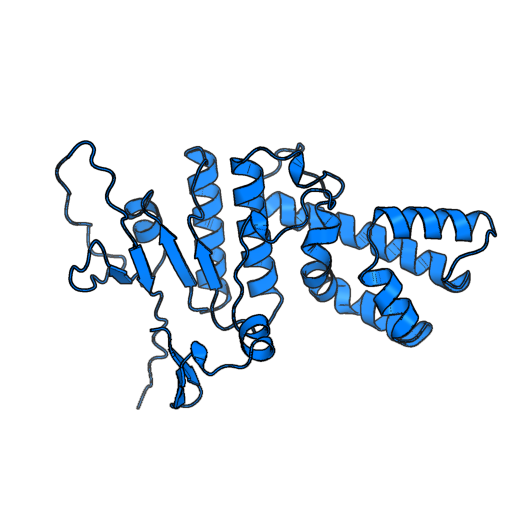1
ATOM 1470 C CA . LEU A 1 181 ? 11.767 -0.408 -5.551 1.00 89.38 181 LEU A CA 1
ATOM 1471 C C . LEU A 1 181 ? 11.115 -1.200 -6.694 1.00 89.38 181 LEU A C 1
ATOM 1473 O O . LEU A 1 181 ? 10.528 -2.255 -6.458 1.00 89.38 181 LEU A O 1
ATOM 1477 N N . LEU A 1 182 ? 11.230 -0.715 -7.934 1.00 87.81 182 LEU A N 1
ATOM 1478 C CA . LEU A 1 182 ? 10.748 -1.437 -9.114 1.00 87.81 182 LEU A CA 1
ATOM 1479 C C . LEU A 1 182 ? 11.510 -2.755 -9.322 1.00 87.81 182 LEU A C 1
ATOM 1481 O O . LEU A 1 182 ? 10.884 -3.778 -9.600 1.00 87.81 182 LEU A O 1
ATOM 1485 N N . ALA A 1 183 ? 12.832 -2.752 -9.135 1.00 83.94 183 ALA A N 1
ATOM 1486 C CA . ALA A 1 183 ? 13.647 -3.966 -9.198 1.00 83.94 183 ALA A CA 1
ATOM 1487 C C . ALA A 1 183 ? 13.289 -4.961 -8.083 1.00 83.94 183 ALA A C 1
ATOM 1489 O O . ALA A 1 183 ? 13.164 -6.157 -8.331 1.00 83.94 183 ALA A O 1
ATOM 1490 N N . GLU A 1 184 ? 13.053 -4.480 -6.860 1.00 83.25 184 GLU A N 1
ATOM 1491 C CA . GLU A 1 184 ? 12.597 -5.326 -5.753 1.00 83.25 184 GLU A CA 1
ATOM 1492 C C . GLU A 1 184 ? 11.251 -5.995 -6.057 1.00 83.25 184 GLU A C 1
ATOM 1494 O O . GLU A 1 184 ? 11.098 -7.193 -5.813 1.00 83.25 184 GLU A O 1
ATOM 1499 N N . LEU A 1 185 ? 10.290 -5.257 -6.628 1.00 82.31 185 LEU A N 1
ATOM 1500 C CA . LEU A 1 185 ? 9.012 -5.827 -7.065 1.00 82.31 185 LEU A CA 1
ATOM 1501 C C . LEU A 1 185 ? 9.226 -6.937 -8.104 1.00 82.31 185 LEU A C 1
ATOM 1503 O O . LEU A 1 185 ? 8.608 -7.999 -8.002 1.00 82.31 185 LEU A O 1
ATOM 1507 N N . GLN A 1 186 ? 10.102 -6.691 -9.081 1.00 75.56 186 GLN A N 1
ATOM 1508 C CA . GLN A 1 186 ? 10.428 -7.657 -10.125 1.00 75.56 186 GLN A CA 1
ATOM 1509 C C . GLN A 1 186 ? 10.989 -8.959 -9.533 1.00 75.56 186 GLN A C 1
ATOM 1511 O O . GLN A 1 186 ? 10.523 -10.042 -9.886 1.00 75.56 186 GLN A O 1
ATOM 1516 N N . LEU A 1 187 ? 11.939 -8.851 -8.600 1.00 72.81 187 LEU A N 1
ATOM 1517 C CA . LEU A 1 187 ? 12.592 -9.994 -7.958 1.00 72.81 187 LEU A CA 1
ATOM 1518 C C . LEU A 1 187 ? 11.656 -10.785 -7.034 1.00 72.81 187 LEU A C 1
ATOM 1520 O O . LEU A 1 187 ? 11.795 -11.996 -6.899 1.00 72.81 187 LEU A O 1
ATOM 1524 N N . GLN A 1 188 ? 10.713 -10.119 -6.364 1.00 71.81 188 GLN A N 1
ATOM 1525 C CA . GLN A 1 188 ? 9.894 -10.758 -5.328 1.00 71.81 188 GLN A CA 1
ATOM 1526 C C . GLN A 1 188 ? 8.737 -11.605 -5.858 1.00 71.81 188 GLN A C 1
ATOM 1528 O O . GLN A 1 188 ? 8.232 -12.457 -5.122 1.00 71.81 188 GLN A O 1
ATOM 1533 N N . ARG A 1 189 ? 8.222 -11.313 -7.057 1.00 65.06 189 ARG A N 1
ATOM 1534 C CA . ARG A 1 189 ? 6.905 -11.826 -7.469 1.00 65.06 189 ARG A CA 1
ATOM 1535 C C . ARG A 1 189 ? 6.859 -12.489 -8.842 1.00 65.06 189 ARG A C 1
ATOM 1537 O O . ARG A 1 189 ? 5.792 -12.993 -9.174 1.00 65.06 189 ARG A O 1
ATOM 1544 N N . GLU A 1 190 ? 7.945 -12.470 -9.619 1.00 67.38 190 GLU A N 1
ATOM 1545 C CA . GLU A 1 190 ? 7.939 -12.905 -11.031 1.00 67.38 190 GLU A CA 1
ATOM 1546 C C . GLU A 1 190 ? 6.742 -12.318 -11.814 1.00 67.38 190 GLU A C 1
ATOM 1548 O O . GLU A 1 190 ? 6.166 -12.941 -12.704 1.00 67.38 190 GLU A O 1
ATOM 1553 N N . LEU A 1 191 ? 6.309 -11.108 -11.430 1.00 70.62 191 LEU A N 1
ATOM 1554 C CA . LEU A 1 191 ? 5.116 -10.482 -11.983 1.00 70.62 191 LEU A CA 1
ATOM 1555 C C . LEU A 1 191 ? 5.475 -9.709 -13.244 1.00 70.62 191 LEU A C 1
ATOM 1557 O O . LEU A 1 191 ? 6.365 -8.859 -13.189 1.00 70.62 191 LEU A O 1
ATOM 1561 N N . PRO A 1 192 ? 4.730 -9.894 -14.345 1.00 74.94 192 PRO A N 1
ATOM 1562 C CA . PRO A 1 192 ? 4.786 -8.986 -15.475 1.00 74.94 192 PRO A CA 1
ATOM 1563 C C . PRO A 1 192 ? 4.580 -7.537 -15.020 1.00 74.94 192 PRO A C 1
ATOM 1565 O O . PRO A 1 192 ? 3.583 -7.199 -14.372 1.00 74.94 192 PRO A O 1
ATOM 1568 N N . ILE A 1 193 ? 5.530 -6.676 -15.378 1.00 80.62 193 ILE A N 1
ATOM 1569 C CA . ILE A 1 193 ? 5.478 -5.236 -15.131 1.00 80.62 193 ILE A CA 1
ATOM 1570 C C . ILE A 1 193 ? 5.505 -4.527 -16.489 1.00 80.62 193 ILE A C 1
ATOM 1572 O O . ILE A 1 193 ? 6.395 -4.750 -17.311 1.00 80.62 193 ILE A O 1
ATOM 1576 N N . LEU A 1 194 ? 4.523 -3.663 -16.718 1.00 81.94 194 LEU A N 1
ATOM 1577 C CA . LEU A 1 194 ? 4.469 -2.757 -17.855 1.00 81.94 194 LEU A CA 1
ATOM 1578 C C . LEU A 1 194 ? 4.825 -1.351 -17.383 1.00 81.94 194 LEU A C 1
ATOM 1580 O O . LEU A 1 194 ? 4.117 -0.778 -16.560 1.00 81.94 194 LEU A O 1
ATOM 1584 N N . ILE A 1 195 ? 5.895 -0.785 -17.931 1.00 82.44 195 ILE A N 1
ATOM 1585 C CA . ILE A 1 195 ? 6.265 0.612 -17.699 1.00 82.44 195 ILE A CA 1
ATOM 1586 C C . ILE A 1 195 ? 6.048 1.387 -18.992 1.00 82.44 195 ILE A C 1
ATOM 1588 O O . ILE A 1 195 ? 6.547 0.984 -20.044 1.00 82.44 195 ILE A O 1
ATOM 1592 N N . ILE A 1 196 ? 5.315 2.491 -18.882 1.00 83.12 196 ILE A N 1
ATOM 1593 C CA . ILE A 1 196 ? 5.145 3.505 -19.918 1.00 83.12 196 ILE A CA 1
ATOM 1594 C C . ILE A 1 196 ? 5.991 4.700 -19.491 1.00 83.12 196 ILE A C 1
ATOM 1596 O O . ILE A 1 196 ? 5.791 5.228 -18.400 1.00 83.12 196 ILE A O 1
ATOM 1600 N N . SER A 1 197 ? 6.980 5.072 -20.300 1.00 82.06 197 SER A N 1
ATOM 1601 C CA . SER A 1 197 ? 7.847 6.217 -20.012 1.00 82.06 197 SER A CA 1
ATOM 1602 C C . SER A 1 197 ? 8.435 6.802 -21.289 1.00 82.06 197 SER A C 1
ATOM 1604 O O . SER A 1 197 ? 8.839 6.054 -22.182 1.00 82.06 197 SER A O 1
ATOM 1606 N N . HIS A 1 198 ? 8.559 8.126 -21.347 1.00 74.88 198 HIS A N 1
ATOM 1607 C CA . HIS A 1 198 ? 9.324 8.831 -22.386 1.00 74.88 198 HIS A CA 1
ATOM 1608 C C . HIS A 1 198 ? 10.712 9.296 -21.907 1.00 74.88 198 HIS A C 1
ATOM 1610 O O . HIS A 1 198 ? 11.533 9.732 -22.720 1.00 74.88 198 HIS A O 1
ATOM 1616 N N . HIS A 1 199 ? 10.998 9.162 -20.608 1.00 75.06 199 HIS A N 1
ATOM 1617 C CA . HIS A 1 199 ? 12.252 9.557 -19.963 1.00 75.06 199 HIS A CA 1
ATOM 1618 C C . HIS A 1 199 ? 12.881 8.396 -19.173 1.00 75.06 199 HIS A C 1
ATOM 1620 O O . HIS A 1 199 ? 12.225 7.392 -18.894 1.00 75.06 199 HIS A O 1
ATOM 1626 N N . HIS A 1 200 ? 14.164 8.524 -18.821 1.00 80.62 200 HIS A N 1
ATOM 1627 C CA . HIS A 1 200 ? 14.910 7.566 -17.985 1.00 80.62 200 HIS A CA 1
ATOM 1628 C C . HIS A 1 200 ? 14.922 6.109 -18.489 1.00 80.62 200 HIS A C 1
ATOM 1630 O O . HIS A 1 200 ? 14.966 5.153 -17.712 1.00 80.62 200 HIS A O 1
ATOM 1636 N N . ILE A 1 201 ? 14.822 5.926 -19.809 1.00 76.88 201 ILE A N 1
ATOM 1637 C CA . ILE A 1 201 ? 14.702 4.605 -20.441 1.00 76.88 201 ILE A CA 1
ATOM 1638 C C . ILE A 1 201 ? 15.959 3.771 -20.192 1.00 76.88 201 ILE A C 1
ATOM 1640 O O . ILE A 1 201 ? 15.863 2.577 -19.913 1.00 76.88 201 ILE A O 1
ATOM 1644 N N . GLU A 1 202 ? 17.135 4.389 -20.292 1.00 79.25 202 GLU A N 1
ATOM 1645 C CA . GLU A 1 202 ? 18.410 3.699 -20.106 1.00 79.25 202 GLU A CA 1
ATOM 1646 C C . GLU A 1 202 ? 18.566 3.228 -18.660 1.00 79.25 202 GLU A C 1
ATOM 1648 O O . GLU A 1 202 ? 18.930 2.082 -18.417 1.00 79.25 202 GLU A O 1
ATOM 1653 N N . GLU A 1 203 ? 18.216 4.073 -17.695 1.00 84.06 203 GLU A N 1
ATOM 1654 C CA . GLU A 1 203 ? 18.278 3.774 -16.269 1.00 84.06 203 GLU A CA 1
ATOM 1655 C C . GLU A 1 203 ? 17.318 2.642 -15.888 1.00 84.06 203 GLU A C 1
ATOM 1657 O O . GLU A 1 203 ? 17.709 1.737 -15.149 1.00 84.06 203 GLU A O 1
ATOM 1662 N N . ILE A 1 204 ? 16.098 2.638 -16.443 1.00 83.06 204 ILE A N 1
ATOM 1663 C CA . ILE A 1 204 ? 15.144 1.530 -16.279 1.00 83.06 204 ILE A CA 1
ATOM 1664 C C . ILE A 1 204 ? 15.729 0.234 -16.857 1.00 83.06 204 ILE A C 1
ATOM 1666 O O . ILE A 1 204 ? 15.759 -0.786 -16.169 1.00 83.06 204 ILE A O 1
ATOM 1670 N N . CYS A 1 205 ? 16.221 0.271 -18.099 1.00 79.50 205 CYS A N 1
ATOM 1671 C CA . CYS A 1 205 ? 16.791 -0.893 -18.781 1.00 79.50 205 CYS A CA 1
ATOM 1672 C C . CYS A 1 205 ? 18.049 -1.444 -18.093 1.00 79.50 205 CYS A C 1
ATOM 1674 O O . CYS A 1 205 ? 18.319 -2.638 -18.190 1.00 79.50 205 CYS A O 1
ATOM 1676 N N . ASN A 1 206 ? 18.828 -0.591 -17.427 1.00 81.44 206 ASN A N 1
ATOM 1677 C CA . ASN A 1 206 ? 20.057 -0.987 -16.743 1.00 81.44 206 ASN A CA 1
ATOM 1678 C C . ASN A 1 206 ? 19.801 -1.661 -15.392 1.00 81.44 206 ASN A C 1
ATOM 1680 O O . ASN A 1 206 ? 20.639 -2.435 -14.936 1.00 81.44 206 ASN A O 1
ATOM 1684 N N . ILE A 1 207 ? 18.686 -1.335 -14.735 1.00 81.44 207 ILE A N 1
ATOM 1685 C CA . ILE A 1 207 ? 18.377 -1.824 -13.388 1.00 81.44 207 ILE A CA 1
ATOM 1686 C C . ILE A 1 207 ? 17.430 -3.023 -13.420 1.00 81.44 207 ILE A C 1
ATOM 1688 O O . ILE A 1 207 ? 17.575 -3.924 -12.597 1.00 81.44 207 ILE A O 1
ATOM 1692 N N . LEU A 1 208 ? 16.468 -3.044 -14.343 1.00 78.06 208 LEU A N 1
ATOM 1693 C CA . LEU A 1 208 ? 15.511 -4.140 -14.452 1.00 78.06 208 LEU A CA 1
ATOM 1694 C C . LEU A 1 208 ? 16.061 -5.271 -15.325 1.00 78.06 208 LEU A C 1
ATOM 1696 O O . LEU A 1 208 ? 16.734 -5.049 -16.331 1.00 78.06 208 LEU A O 1
ATOM 1700 N N . GLU A 1 209 ? 15.735 -6.507 -14.963 1.00 71.44 209 GLU A N 1
ATOM 1701 C CA . GLU A 1 209 ? 16.136 -7.691 -15.723 1.00 71.44 209 GLU A CA 1
ATOM 1702 C C . GLU A 1 209 ? 15.135 -7.990 -16.853 1.00 71.44 209 GLU A C 1
ATOM 1704 O O . GLU A 1 209 ? 13.976 -7.597 -16.786 1.00 71.44 209 GLU A O 1
ATOM 1709 N N . ASN A 1 210 ? 15.544 -8.712 -17.903 1.00 67.44 210 ASN A N 1
ATOM 1710 C CA . ASN A 1 210 ? 14.645 -9.214 -18.964 1.00 67.44 210 ASN A CA 1
ATOM 1711 C C . ASN A 1 210 ? 13.737 -8.159 -19.636 1.00 67.44 210 ASN A C 1
ATOM 1713 O O . ASN A 1 210 ? 12.612 -8.450 -20.053 1.00 67.44 210 ASN A O 1
ATOM 1717 N N . VAL A 1 211 ? 14.241 -6.934 -19.779 1.00 65.06 211 VAL A N 1
ATOM 1718 C CA . VAL A 1 211 ? 13.505 -5.802 -20.350 1.00 65.06 211 VAL A CA 1
ATOM 1719 C C . VAL A 1 211 ? 13.379 -5.951 -21.868 1.00 65.06 211 VAL A C 1
ATOM 1721 O O . VAL A 1 211 ? 14.374 -5.969 -22.602 1.00 65.06 211 VAL A O 1
ATOM 1724 N N . LYS A 1 212 ? 12.138 -6.002 -22.363 1.00 66.00 212 LYS A N 1
ATOM 1725 C CA . LYS A 1 212 ? 11.826 -5.763 -23.778 1.00 66.00 212 LYS A CA 1
ATOM 1726 C C . LYS A 1 212 ? 11.201 -4.390 -23.909 1.00 66.00 212 LYS A C 1
ATOM 1728 O O . LYS A 1 212 ? 10.281 -4.076 -23.163 1.00 66.00 212 LYS A O 1
ATOM 1733 N N . TYR A 1 213 ? 11.662 -3.591 -24.859 1.00 64.00 213 TYR A N 1
ATOM 1734 C CA . TYR A 1 213 ? 11.171 -2.232 -25.046 1.00 64.00 213 TYR A CA 1
ATOM 1735 C C . TYR A 1 213 ? 10.945 -1.928 -26.530 1.00 64.00 213 TYR A C 1
ATOM 1737 O O . TYR A 1 213 ? 11.556 -2.531 -27.416 1.00 64.00 213 TYR A O 1
ATOM 1745 N N . GLN A 1 214 ? 10.038 -0.995 -26.804 1.00 63.62 214 GLN A N 1
ATOM 1746 C CA . GLN A 1 214 ? 9.702 -0.538 -28.149 1.00 63.62 214 GLN A CA 1
ATOM 1747 C C . GLN A 1 214 ? 9.665 0.991 -28.196 1.00 63.62 214 GLN A C 1
ATOM 1749 O O . GLN A 1 214 ? 8.895 1.586 -27.456 1.00 63.62 214 GLN A O 1
ATOM 1754 N N . ILE A 1 215 ? 10.453 1.620 -29.072 1.00 62.28 215 ILE A N 1
ATOM 1755 C CA . ILE A 1 215 ? 10.460 3.078 -29.277 1.00 62.28 215 ILE A CA 1
ATOM 1756 C C . ILE A 1 215 ? 9.841 3.364 -30.652 1.00 62.28 215 ILE A C 1
ATOM 1758 O O . ILE A 1 215 ? 10.248 2.755 -31.632 1.00 62.28 215 ILE A O 1
ATOM 1762 N N . ASN A 1 216 ? 8.868 4.275 -30.741 1.00 55.84 216 ASN A N 1
ATOM 1763 C CA . ASN A 1 216 ? 8.385 4.874 -31.998 1.00 55.84 216 ASN A CA 1
ATOM 1764 C C . ASN A 1 216 ? 8.102 3.895 -33.160 1.00 55.84 216 ASN A C 1
ATOM 1766 O O . ASN A 1 216 ? 8.675 4.027 -34.238 1.00 55.84 216 ASN A O 1
ATOM 1770 N N . ASN A 1 217 ? 7.205 2.921 -32.960 1.00 52.59 217 ASN A N 1
ATOM 1771 C CA . ASN A 1 217 ? 6.836 1.893 -33.954 1.00 52.59 217 ASN A CA 1
ATOM 1772 C C . ASN A 1 217 ? 8.007 1.059 -34.514 1.00 52.59 217 ASN A C 1
ATOM 1774 O O . ASN A 1 217 ? 7.794 0.242 -35.410 1.00 52.59 217 ASN A O 1
ATOM 1778 N N . GLU A 1 218 ? 9.219 1.201 -33.980 1.00 52.97 218 GLU A N 1
ATOM 1779 C CA . GLU A 1 218 ? 10.341 0.346 -34.341 1.00 52.97 218 GLU A CA 1
ATOM 1780 C C . GLU A 1 218 ? 10.111 -1.087 -33.836 1.00 52.97 218 GLU A C 1
ATOM 1782 O O . GLU A 1 218 ? 9.339 -1.303 -32.892 1.00 52.97 218 GLU A O 1
ATOM 1787 N N . PRO A 1 219 ? 10.758 -2.093 -34.451 1.00 52.19 219 PRO A N 1
ATOM 1788 C CA . PRO A 1 219 ? 10.703 -3.462 -33.959 1.00 52.19 219 PRO A CA 1
ATOM 1789 C C . PRO A 1 219 ? 11.156 -3.553 -32.497 1.00 52.19 219 PRO A C 1
ATOM 1791 O O . PRO A 1 219 ? 12.100 -2.885 -32.071 1.00 52.19 219 PRO A O 1
ATOM 1794 N N . THR A 1 220 ? 10.475 -4.410 -31.732 1.00 56.59 220 THR A N 1
ATOM 1795 C CA . THR A 1 220 ? 10.772 -4.671 -30.321 1.00 56.59 220 THR A CA 1
ATOM 1796 C C . THR A 1 220 ? 12.236 -5.063 -30.144 1.00 56.59 220 THR A C 1
ATOM 1798 O O . THR A 1 220 ? 12.716 -6.011 -30.768 1.00 56.59 220 THR A O 1
ATOM 1801 N N . ARG A 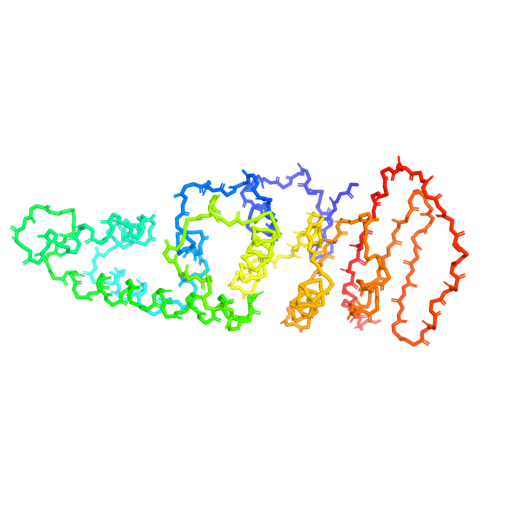1 221 ? 12.936 -4.358 -29.255 1.00 55.47 221 ARG A N 1
ATOM 1802 C CA . ARG A 1 221 ? 14.311 -4.675 -28.867 1.00 55.47 221 ARG A CA 1
ATOM 1803 C C . ARG A 1 221 ? 14.294 -5.404 -27.525 1.00 55.47 221 ARG A C 1
ATOM 1805 O O . ARG A 1 221 ? 13.469 -5.116 -26.660 1.00 55.47 221 ARG A O 1
ATOM 1812 N N . SER A 1 222 ? 15.195 -6.368 -27.357 1.00 50.62 222 SER A N 1
ATOM 1813 C CA . SER A 1 222 ? 15.387 -7.092 -26.097 1.00 50.62 222 SER A CA 1
ATOM 1814 C C . SER A 1 222 ? 16.757 -6.747 -25.542 1.00 50.62 222 SER A C 1
ATOM 1816 O O . SER A 1 222 ? 17.745 -6.835 -26.270 1.00 50.62 222 SER A O 1
ATOM 1818 N N . MET A 1 223 ? 16.829 -6.412 -24.256 1.00 54.28 223 MET A N 1
ATOM 1819 C CA . MET A 1 223 ? 18.096 -6.269 -23.548 1.00 54.28 223 MET A CA 1
ATOM 1820 C C . MET A 1 223 ? 18.166 -7.332 -22.450 1.00 54.28 223 MET A C 1
ATOM 1822 O O . MET A 1 223 ? 17.267 -7.446 -21.620 1.00 54.28 223 MET A O 1
ATOM 1826 N N . ARG A 1 224 ? 19.214 -8.159 -22.483 1.00 44.62 224 ARG A N 1
ATOM 1827 C CA . ARG A 1 224 ? 19.607 -9.022 -21.362 1.00 44.62 224 ARG A CA 1
ATOM 1828 C C . ARG A 1 224 ? 20.834 -8.385 -20.717 1.00 44.62 224 ARG A C 1
ATOM 1830 O O . ARG A 1 224 ? 21.722 -7.926 -21.441 1.00 44.62 224 ARG A O 1
ATOM 1837 N N . LEU A 1 225 ? 20.896 -8.359 -19.386 1.00 40.44 225 LEU A N 1
ATOM 1838 C CA . LEU A 1 225 ? 22.115 -7.951 -18.686 1.00 40.44 225 LEU A CA 1
ATOM 1839 C C . LEU A 1 225 ? 23.288 -8.825 -19.175 1.00 40.44 225 LEU A C 1
ATOM 1841 O O . LEU A 1 225 ? 23.159 -10.047 -19.243 1.00 40.44 225 LEU A O 1
ATOM 1845 N N . ASN A 1 226 ? 24.387 -8.150 -19.550 1.00 37.28 226 ASN A N 1
ATOM 1846 C CA . ASN A 1 226 ? 25.643 -8.596 -20.201 1.00 37.28 226 ASN A CA 1
ATOM 1847 C C . ASN A 1 226 ? 25.878 -8.170 -21.666 1.00 37.28 226 ASN A C 1
ATOM 1849 O O . ASN A 1 226 ? 26.953 -8.437 -22.202 1.00 37.28 226 ASN A O 1
ATOM 1853 N N . GLY A 1 227 ? 24.971 -7.423 -22.298 1.00 36.84 227 GLY A N 1
ATOM 1854 C CA . GLY A 1 227 ? 25.290 -6.648 -23.506 1.00 36.84 227 GLY A CA 1
ATOM 1855 C C . GLY A 1 227 ? 25.422 -5.166 -23.169 1.00 36.84 227 GLY A C 1
ATOM 1856 O O . GLY A 1 227 ? 24.458 -4.582 -22.685 1.00 36.84 227 GLY A O 1
ATOM 1857 N N . LYS A 1 228 ? 26.587 -4.541 -23.406 1.00 32.66 228 LYS A N 1
ATOM 1858 C CA . LYS A 1 228 ? 26.699 -3.070 -23.347 1.00 32.66 228 LYS A CA 1
ATOM 1859 C C . LYS A 1 228 ? 25.607 -2.447 -24.236 1.00 32.66 228 LYS A C 1
ATOM 1861 O O . LYS A 1 228 ? 25.423 -2.938 -25.354 1.00 32.66 228 LYS A O 1
ATOM 1866 N N . PRO A 1 229 ? 24.917 -1.385 -23.787 1.00 42.47 229 PRO A N 1
ATOM 1867 C CA . PRO A 1 229 ? 23.957 -0.691 -24.633 1.00 42.47 229 PRO A CA 1
ATOM 1868 C C . PRO A 1 229 ? 24.670 -0.122 -25.875 1.00 42.47 229 PRO A C 1
ATOM 1870 O O . PRO A 1 229 ? 25.846 0.249 -25.785 1.00 42.47 229 PRO A O 1
ATOM 1873 N N . PRO A 1 230 ? 24.005 -0.047 -27.043 1.00 38.34 230 PRO A N 1
ATOM 1874 C CA . PRO A 1 230 ? 24.521 0.748 -28.147 1.00 38.34 230 PRO A CA 1
ATOM 1875 C C . PRO A 1 230 ? 24.608 2.210 -27.691 1.00 38.34 230 PRO A C 1
ATOM 1877 O O . PRO A 1 230 ? 23.635 2.763 -27.189 1.00 38.34 230 PRO A O 1
ATOM 1880 N N . SER A 1 231 ? 25.780 2.826 -27.842 1.00 32.19 231 SER A N 1
ATOM 1881 C CA . SER A 1 231 ? 25.976 4.253 -27.584 1.00 32.19 231 SER A CA 1
ATOM 1882 C C . SER A 1 231 ? 25.097 5.070 -28.535 1.00 32.19 231 SER A C 1
ATOM 1884 O O . SER A 1 231 ? 25.292 4.990 -29.752 1.00 32.19 231 SER A O 1
ATOM 1886 N N . TYR A 1 232 ? 24.149 5.842 -28.004 1.00 41.53 232 TYR A N 1
ATOM 1887 C CA . TYR A 1 232 ? 23.350 6.773 -28.801 1.00 41.53 232 TYR A CA 1
ATOM 1888 C C . TYR A 1 232 ? 24.094 8.108 -28.973 1.00 41.53 232 TYR A C 1
ATOM 1890 O O . TYR A 1 232 ? 24.717 8.580 -28.023 1.00 41.53 232 TYR A O 1
ATOM 1898 N N . PRO A 1 233 ? 24.063 8.728 -30.166 1.00 30.17 233 PRO A N 1
ATOM 1899 C CA . PRO A 1 233 ? 24.577 10.079 -30.345 1.00 30.17 233 PRO A CA 1
ATOM 1900 C C . PRO A 1 233 ? 23.621 11.108 -29.724 1.00 30.17 233 PRO A C 1
ATOM 1902 O O . PRO A 1 233 ? 22.402 11.010 -29.884 1.00 30.17 233 PRO A O 1
ATOM 1905 N N . ASP A 1 234 ? 24.196 12.104 -29.045 1.00 36.03 234 ASP A N 1
ATOM 1906 C CA . ASP A 1 234 ? 23.509 13.282 -28.507 1.00 36.03 234 ASP A CA 1
ATOM 1907 C C . ASP A 1 234 ? 22.658 13.968 -29.584 1.00 36.03 234 ASP A C 1
ATOM 1909 O O . ASP A 1 234 ? 23.180 14.643 -30.476 1.00 36.03 234 ASP A O 1
ATOM 1913 N N . HIS A 1 235 ? 21.332 13.850 -29.486 1.00 33.88 235 HIS A N 1
ATOM 1914 C CA . HIS A 1 235 ? 20.414 14.649 -30.290 1.00 33.88 235 HIS A CA 1
ATOM 1915 C C . HIS A 1 235 ? 19.355 15.329 -29.423 1.00 33.88 235 HIS A C 1
ATOM 1917 O O . HIS A 1 235 ? 18.470 14.710 -28.831 1.00 33.88 235 HIS A O 1
ATOM 1923 N N . HIS A 1 236 ? 19.491 16.654 -29.387 1.00 27.38 236 HIS A N 1
ATOM 1924 C CA . HIS A 1 236 ? 18.563 17.626 -28.840 1.00 27.38 236 HIS A CA 1
ATOM 1925 C C . HIS A 1 236 ? 17.122 17.445 -29.347 1.00 27.38 236 HIS A C 1
ATOM 1927 O O . HIS A 1 236 ? 16.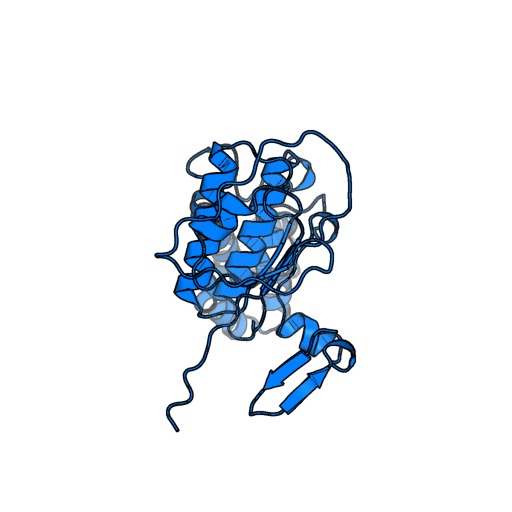884 17.221 -30.530 1.00 27.38 236 HIS A O 1
ATOM 1933 N N . ALA A 1 237 ? 16.187 17.663 -28.417 1.00 33.72 237 ALA A N 1
ATOM 1934 C CA . ALA A 1 237 ? 14.872 18.283 -28.584 1.00 33.72 237 ALA A CA 1
ATOM 1935 C C . ALA A 1 237 ? 14.061 17.935 -29.847 1.00 33.72 237 ALA A C 1
ATOM 1937 O O . ALA A 1 237 ? 14.174 18.593 -30.873 1.00 33.72 237 ALA A O 1
ATOM 1938 N N . THR A 1 238 ? 13.108 17.015 -29.700 1.00 22.97 238 THR A N 1
ATOM 1939 C CA . THR A 1 238 ? 11.774 17.112 -30.319 1.00 22.97 238 THR A CA 1
ATOM 1940 C C . THR A 1 238 ? 10.794 16.276 -29.493 1.00 22.97 238 THR A C 1
ATOM 1942 O O . THR A 1 238 ? 11.044 15.109 -29.189 1.00 22.97 238 THR A O 1
ATOM 1945 N N . CYS A 1 239 ? 9.712 16.921 -29.052 1.00 25.42 239 CYS A N 1
ATOM 1946 C CA . CYS A 1 239 ? 8.609 16.315 -28.317 1.00 25.42 239 CYS A CA 1
ATOM 1947 C C . CYS A 1 239 ? 7.796 15.414 -29.254 1.00 25.42 239 CYS A C 1
ATOM 1949 O O . CYS A 1 239 ? 6.783 15.848 -29.791 1.00 25.42 239 CYS A O 1
ATOM 1951 N N . ASP A 1 240 ? 8.233 14.174 -29.428 1.00 22.39 240 ASP A N 1
ATOM 1952 C CA . ASP A 1 240 ? 7.403 13.107 -29.978 1.00 22.39 240 ASP A CA 1
ATOM 1953 C C . ASP A 1 240 ? 6.973 12.192 -28.836 1.00 22.39 240 ASP A C 1
ATOM 1955 O O . ASP A 1 240 ? 7.779 11.842 -27.972 1.00 22.39 240 ASP A O 1
ATOM 1959 N N . LEU A 1 241 ? 5.689 11.830 -28.809 1.00 26.00 241 LEU A N 1
ATOM 1960 C CA . LEU A 1 241 ? 5.107 10.906 -27.838 1.00 26.00 241 LEU A CA 1
ATOM 1961 C C . LEU A 1 241 ? 5.811 9.541 -27.956 1.00 26.00 241 LEU A C 1
ATOM 1963 O O . LEU A 1 241 ? 5.430 8.683 -28.752 1.00 26.00 241 LEU A O 1
ATOM 1967 N N . ARG A 1 242 ? 6.869 9.339 -27.169 1.00 29.23 242 ARG A N 1
ATOM 1968 C CA . ARG A 1 242 ? 7.604 8.075 -27.079 1.00 29.23 242 ARG A CA 1
ATOM 1969 C C . ARG A 1 242 ? 6.828 7.145 -26.155 1.00 29.23 242 ARG A C 1
ATOM 1971 O O . ARG A 1 242 ? 7.109 7.072 -24.965 1.00 29.23 242 ARG A O 1
ATOM 1978 N N . ILE A 1 243 ? 5.821 6.452 -26.690 1.00 30.11 243 ILE A N 1
ATOM 1979 C CA . ILE A 1 243 ? 5.161 5.359 -25.963 1.00 30.11 243 ILE A CA 1
ATOM 1980 C C . ILE A 1 243 ? 6.134 4.184 -25.945 1.00 30.11 243 ILE A C 1
ATOM 1982 O O . ILE A 1 243 ? 6.128 3.336 -26.838 1.00 30.11 243 ILE A O 1
ATOM 1986 N N . LEU A 1 244 ? 6.991 4.147 -24.928 1.00 36.22 244 LEU A N 1
ATOM 1987 C CA . LEU A 1 244 ? 7.753 2.953 -24.626 1.00 36.22 244 LEU A CA 1
ATOM 1988 C C . LEU A 1 244 ? 6.830 1.970 -23.916 1.00 36.22 244 LEU A C 1
ATOM 1990 O O . LEU A 1 244 ? 6.483 2.169 -22.761 1.00 36.22 244 LEU A O 1
ATOM 1994 N N . THR A 1 245 ? 6.411 0.915 -24.609 1.00 38.53 245 THR A N 1
ATOM 1995 C CA . THR A 1 245 ? 5.761 -0.226 -23.954 1.00 38.53 245 THR A CA 1
ATOM 1996 C C . THR A 1 245 ? 6.873 -1.171 -23.524 1.00 38.53 245 THR A C 1
ATOM 1998 O O . THR A 1 245 ? 7.399 -1.920 -24.351 1.00 38.53 245 THR A O 1
ATOM 2001 N N . ILE A 1 246 ? 7.296 -1.094 -22.261 1.00 41.72 246 ILE A N 1
ATOM 2002 C CA . ILE A 1 246 ? 8.215 -2.095 -21.719 1.00 41.72 246 ILE A CA 1
ATOM 2003 C C . ILE A 1 246 ? 7.409 -3.359 -21.407 1.00 41.72 246 ILE A C 1
ATOM 2005 O O . ILE A 1 246 ? 6.605 -3.364 -20.481 1.00 41.72 246 ILE A O 1
ATOM 2009 N N . TYR A 1 247 ? 7.616 -4.432 -22.172 1.00 39.34 247 TYR A N 1
ATOM 2010 C CA . TYR A 1 247 ? 7.084 -5.756 -21.854 1.00 39.34 247 TYR A CA 1
ATOM 2011 C C . TYR A 1 247 ? 8.114 -6.509 -21.011 1.00 39.34 247 TYR A C 1
ATOM 2013 O O . TYR A 1 247 ? 9.100 -7.021 -21.544 1.00 39.34 247 TYR A O 1
ATOM 2021 N N . LEU A 1 248 ? 7.884 -6.631 -19.705 1.00 36.44 248 LEU A N 1
ATOM 2022 C CA . LEU A 1 248 ? 8.600 -7.616 -18.895 1.00 36.44 248 LEU A CA 1
ATOM 2023 C C . LEU A 1 248 ? 7.892 -8.964 -19.043 1.00 36.44 248 LEU A C 1
ATOM 2025 O O . LEU A 1 248 ? 6.864 -9.223 -18.421 1.00 36.44 248 LEU A O 1
ATOM 2029 N N . HIS A 1 249 ? 8.414 -9.795 -19.946 1.00 31.84 249 HIS A N 1
ATOM 2030 C CA . HIS A 1 249 ? 7.968 -11.174 -20.114 1.00 31.84 249 HIS A CA 1
ATOM 2031 C C . HIS A 1 249 ? 8.843 -12.065 -19.235 1.00 31.84 249 HIS A C 1
ATOM 2033 O O . HIS A 1 249 ? 10.025 -12.245 -19.530 1.00 31.84 249 HIS A O 1
ATOM 2039 N N . PHE A 1 250 ? 8.269 -12.616 -18.171 1.00 30.50 250 PHE A N 1
ATOM 2040 C CA . PHE A 1 250 ? 8.858 -13.766 -17.500 1.00 30.50 250 PHE A CA 1
ATOM 2041 C C . PHE A 1 250 ? 8.609 -14.973 -18.403 1.00 30.50 250 PHE A C 1
ATOM 2043 O O . PHE A 1 250 ? 7.464 -15.375 -18.601 1.00 30.50 250 PHE A O 1
ATOM 2050 N N . CYS A 1 251 ? 9.669 -15.502 -19.017 1.00 25.47 251 CYS A N 1
ATOM 2051 C CA . CYS A 1 251 ? 9.602 -16.851 -19.559 1.00 25.47 251 CYS A CA 1
ATOM 2052 C C . CYS A 1 251 ? 9.417 -17.786 -18.366 1.00 25.47 251 CYS A C 1
ATOM 2054 O O . CYS A 1 251 ? 10.360 -18.004 -17.609 1.00 25.47 251 CYS A O 1
ATOM 2056 N N . ILE A 1 252 ? 8.222 -18.351 -18.221 1.00 25.22 252 ILE A N 1
ATOM 2057 C CA . ILE A 1 252 ? 8.132 -19.707 -17.695 1.00 25.22 252 ILE A CA 1
ATOM 2058 C C . ILE A 1 252 ? 8.845 -20.538 -18.762 1.00 25.22 252 ILE A C 1
ATOM 2060 O O . ILE A 1 252 ? 8.371 -20.636 -19.893 1.00 25.22 252 ILE A O 1
ATOM 2064 N N . GLU A 1 253 ? 10.060 -20.999 -18.469 1.00 27.33 253 GLU A N 1
ATOM 2065 C CA . GLU A 1 253 ? 10.664 -22.060 -19.265 1.00 27.33 253 GLU A CA 1
ATOM 2066 C C . GLU A 1 253 ? 9.755 -23.280 -19.114 1.00 27.33 253 GLU A C 1
ATOM 2068 O O . GLU A 1 253 ? 9.828 -24.015 -18.129 1.00 27.33 253 GLU A O 1
ATOM 2073 N N . ASP A 1 254 ? 8.863 -23.463 -20.085 1.00 29.19 254 ASP A N 1
ATOM 2074 C CA . ASP A 1 254 ? 8.264 -24.756 -20.361 1.00 29.19 254 ASP A CA 1
ATOM 2075 C C . ASP A 1 254 ? 9.415 -25.697 -20.730 1.00 29.19 254 ASP A C 1
ATOM 2077 O O . ASP A 1 254 ? 9.855 -25.769 -21.877 1.00 29.19 254 ASP A O 1
ATOM 2081 N N . ASN A 1 255 ? 9.947 -26.394 -19.726 1.00 28.69 255 ASN A N 1
ATOM 2082 C CA . ASN A 1 255 ? 10.654 -27.643 -19.949 1.00 28.69 255 ASN A CA 1
ATOM 2083 C C . ASN A 1 255 ? 9.619 -28.671 -20.426 1.00 28.69 255 ASN A C 1
ATOM 2085 O O . ASN A 1 255 ? 9.012 -29.376 -19.614 1.00 28.69 255 ASN A O 1
ATOM 2089 N N . LEU A 1 256 ? 9.431 -28.727 -21.745 1.00 30.38 256 LEU A N 1
ATOM 2090 C CA . LEU A 1 256 ? 8.892 -29.867 -22.484 1.00 30.38 256 LEU A CA 1
ATOM 2091 C C . LEU A 1 256 ? 9.906 -30.305 -23.541 1.00 30.38 256 LEU A C 1
ATOM 2093 O O . LEU A 1 256 ? 10.360 -29.439 -24.322 1.00 30.38 256 LEU A O 1
#

Radius of gyration: 21.39 Å; chains: 1; bounding box: 50×48×61 Å

Foldseek 3Di:
DDWDADPNDTHDLVPDDPVLNPQAEQDDDLVNDDQFAFLLLLCLVLLCLVCVVLLVVCCVPPNDPVSCCLSNDGLVVLVVQLVCLVVVHDHPDDNVCSVSSVVSSVSSQVVVVVLCCLLPPPPVPDGRGDGLNVDDPLRNLSSSLSSSLSCCVSRPSHQEYEAEASCPPDDPVSSVSSLVSVQVSCVPRVHKYWYWHPPPPVVNLQRHAFKWKDWDPDPIDTDHPPDDDPDDDDDDDDDDRGGITTTRDDPPPPPD

Sequence (256 aa):
MIFLIEDGIATNVHELNKEEWQKSVTFFREGDLQATARLIDLFNDVLKNYLQPLFNQMLNNFGAQLTNLAWKGSDNLIEKEIASLQNQKKSPFPYKMASLLIQMRQRRKEVLSTILKKGFEDDGRIHPERVFCTLSAGEQRRLVNLLTIEQACSNKKTRLVIFDEPLAHLDERNVLCQLKLLAELQLQRELPILIISHHHIEEICNILENVKYQINNEPTRSMRLNGKPPSYPDHHATCDLRILTIYLHFCIEDNL

Secondary structure (DSSP, 8-state):
--EEEETTEEEEGGGS-HHHHHHHEE---GGGS-TTSBHHHHTHHHHHHHTHHHHHHHHHHHHHHHHHHHHHS-HHHHHHHHHHHHTT---SS-GGGHHHHHHHHHHHHHHHHHHHHHHH-S-SS--TTSBGGGS-HHHHHHHHHHHHHHHHHH-TT--EEEEESTTTT--HHHHHHHHHHHHHHHHHH---EEEEESS-HHHHHHHSSSEEE--TTPPPEEE-TTSPPPPPP----------EEEEE--------